Protein AF-0000000072238143 (afdb_homodimer)

Nearest PDB structures (foldseek):
  4ap8-assembly1_A  TM=9.381E-01  e=3.027E-12  Homo sapiens
  8hlg-assembly1_B  TM=9.655E-01  e=3.110E-10  Deinococcus radiodurans R1 = ATCC 13939 = DSM 20539
  2qie-assembly2_H  TM=9.270E-01  e=1.158E-10  Staphylococcus aureus
  6jbz-assembly1_C  TM=8.962E-01  e=5.767E-10  Mycobacterium tuberculosis
  2q5w-assembly1_E  TM=9.449E-01  e=1.210E-09  Staphylococcus aureus

Foldseek 3Di:
DKDWDADPVQQEIEMEEQDADDLVVQQVSNDDPLWPEKDKDWDFAAQDDPRDGDFKDADDDPRVVLNVVLVVLVVVLVVPAPWRHWHKYAYHGIHGGGGTGMMIMTTDNDHVSNHVSNVSSVVVSVVD/DKDWDADPVQQEIEMEEQDADDLVVQQVSNDDPLWPEKDKDWDFAAQDDPRDGDFWDADDDPRVVLNVVLVVLVVVLVVPAPWRHWHKYAYHGIHGGGGTGMMIMTTDNDHVSNHVSNVSSVVVSVVD

InterPro domains:
  IPR003448 Molybdopterin biosynthesis MoaE [PF02391] (17-128)
  IPR003448 Molybdopterin biosynthesis MoaE [cd00756] (21-128)
  IPR036563 Molybdopterin biosynthesis MoaE subunit superfamily [G3DSA:3.90.1170.40] (2-128)
  IPR036563 Molybdopterin biosynthesis MoaE subunit superfamily [SSF54690] (13-128)

Secondary structure (DSSP, 8-state):
-EEEEE-TTS-EEEEEESSPP-HHHHHHTT--TT--EEEEEEEE--SEETTEE-SEEEE---HHHHHHHHHHHHHHHHHHS--SEEEEEEE-EEEETT-EEEEEEEEESSHHHHHHHHHHHHHHHHH-/-EEEEE-TTS-EEEEEESSPP-HHHHHHTT--TT--EEEEEEEE--SEETTEE-SEEEE---HHHHHHHHHHHHHHHHHHS--SEEEEEEE-EEEETT-EEEEEEEEESSHHHHHHHHHHHHHHHHH-

Organism: Galdieria sulphuraria (NCBI:txid130081)

Structure (mmCIF, N/CA/C/O backbone):
data_AF-0000000072238143-model_v1
#
loop_
_entity.id
_entity.type
_entity.pdbx_description
1 polymer 'Molybdenum cofactor biosynthesis protein E'
#
loop_
_atom_site.group_PDB
_atom_site.id
_atom_site.type_symbol
_atom_site.label_atom_id
_atom_site.label_alt_id
_atom_site.label_comp_id
_atom_site.label_asym_id
_atom_site.label_entity_id
_atom_site.label_seq_id
_atom_site.pdbx_PDB_ins_code
_atom_site.Cartn_x
_atom_site.Cartn_y
_atom_site.Cartn_z
_atom_site.occupancy
_atom_site.B_iso_or_equiv
_atom_site.auth_seq_id
_atom_site.auth_comp_id
_atom_site.auth_asym_id
_atom_site.auth_atom_id
_atom_site.pdbx_PDB_model_num
ATOM 1 N N . MET A 1 1 ? 10.109 -22.984 2.824 1 85.12 1 MET A N 1
ATOM 2 C CA . MET A 1 1 ? 10.984 -22.828 1.664 1 85.12 1 MET A CA 1
ATOM 3 C C . MET A 1 1 ? 11.023 -21.359 1.221 1 85.12 1 MET A C 1
ATOM 5 O O . MET A 1 1 ? 10 -20.672 1.247 1 85.12 1 MET A O 1
ATOM 9 N N . GLU A 1 2 ? 12.18 -20.797 1.027 1 90.81 2 GLU A N 1
ATOM 10 C CA . GLU A 1 2 ? 12.305 -19.406 0.647 1 90.81 2 GLU A CA 1
ATOM 11 C C . GLU A 1 2 ? 13.422 -19.203 -0.37 1 90.81 2 GLU A C 1
ATOM 13 O O . GLU A 1 2 ? 14.5 -19.797 -0.243 1 90.81 2 GLU A O 1
ATOM 18 N N . HIS A 1 3 ? 13.156 -18.562 -1.445 1 93.38 3 HIS A N 1
ATOM 19 C CA . HIS A 1 3 ? 14.102 -18.062 -2.438 1 93.38 3 HIS A CA 1
ATOM 20 C C . HIS A 1 3 ? 14.039 -16.547 -2.551 1 93.38 3 HIS A C 1
ATOM 22 O O . HIS A 1 3 ? 12.953 -15.969 -2.602 1 93.38 3 HIS A O 1
ATOM 28 N N . SER A 1 4 ? 15.219 -15.961 -2.562 1 95.25 4 SER A N 1
ATOM 29 C CA . SER A 1 4 ? 15.172 -14.508 -2.531 1 95.25 4 SER A CA 1
ATOM 30 C C . SER A 1 4 ? 16.312 -13.898 -3.33 1 95.25 4 SER A C 1
ATOM 32 O O . SER A 1 4 ? 17.297 -14.586 -3.645 1 95.25 4 SER A O 1
ATOM 34 N N . PHE A 1 5 ? 16.125 -12.742 -3.771 1 95.19 5 PHE A N 1
ATOM 35 C CA . PHE A 1 5 ? 17.141 -11.859 -4.344 1 95.19 5 PHE A CA 1
ATOM 36 C C . PHE A 1 5 ? 17.109 -10.492 -3.664 1 95.19 5 PHE A C 1
ATOM 38 O O . PHE A 1 5 ? 16.062 -9.867 -3.555 1 95.19 5 PHE A O 1
ATOM 45 N N . ILE A 1 6 ? 18.219 -10.047 -3.217 1 95.38 6 ILE A N 1
ATOM 46 C CA . ILE A 1 6 ? 18.391 -8.703 -2.678 1 95.38 6 ILE A CA 1
ATOM 47 C C . ILE A 1 6 ? 19.578 -8.016 -3.365 1 95.38 6 ILE A C 1
ATOM 49 O O . ILE A 1 6 ? 20.688 -8.555 -3.375 1 95.38 6 ILE A O 1
ATOM 53 N N . SER A 1 7 ? 19.266 -6.922 -3.98 1 94.31 7 SER A N 1
ATOM 54 C CA . SER A 1 7 ? 20.359 -6.215 -4.648 1 94.31 7 SER A CA 1
ATOM 55 C C . SER A 1 7 ? 21.422 -5.777 -3.65 1 94.31 7 SER A C 1
ATOM 57 O O . SER A 1 7 ? 21.172 -5.707 -2.447 1 94.31 7 SER A O 1
ATOM 59 N N . GLU A 1 8 ? 22.578 -5.453 -4.129 1 92.06 8 GLU A N 1
ATOM 60 C CA . GLU A 1 8 ? 23.703 -5.086 -3.289 1 92.06 8 GLU A CA 1
ATOM 61 C C . GLU A 1 8 ? 23.406 -3.836 -2.467 1 92.06 8 GLU A C 1
ATOM 63 O O . GLU A 1 8 ? 23.766 -3.756 -1.292 1 92.06 8 GLU A O 1
ATOM 68 N N . ASP A 1 9 ? 22.688 -2.928 -3.098 1 91.38 9 ASP A N 1
ATOM 69 C CA . ASP A 1 9 ? 22.375 -1.678 -2.408 1 91.38 9 ASP A CA 1
ATOM 70 C C . ASP A 1 9 ? 21.125 -1.812 -1.554 1 91.38 9 ASP A C 1
ATOM 72 O O . ASP A 1 9 ? 20.719 -0.862 -0.881 1 91.38 9 ASP A O 1
ATOM 76 N N . GLY A 1 10 ? 20.516 -2.93 -1.587 1 91.25 10 GLY A N 1
ATOM 77 C CA . GLY A 1 10 ? 19.375 -3.227 -0.743 1 91.25 10 GLY A CA 1
ATOM 78 C C . GLY A 1 10 ? 18.078 -2.586 -1.232 1 91.25 10 GLY A C 1
ATOM 79 O O . GLY A 1 10 ? 17.078 -2.578 -0.521 1 91.25 10 GLY A O 1
ATOM 80 N N . ARG A 1 11 ? 18.125 -2.088 -2.457 1 93.31 11 ARG A N 1
ATOM 81 C CA . ARG A 1 11 ? 16.984 -1.306 -2.939 1 93.31 11 ARG A CA 1
ATOM 82 C C . ARG A 1 11 ? 16.016 -2.176 -3.732 1 93.31 11 ARG A C 1
ATOM 84 O O . ARG A 1 11 ? 14.961 -1.708 -4.16 1 93.31 11 ARG A O 1
ATOM 91 N N . GLN A 1 12 ? 16.406 -3.381 -3.975 1 96.62 12 GLN A N 1
ATOM 92 C CA . GLN A 1 12 ? 15.562 -4.363 -4.637 1 96.62 12 GLN A CA 1
ATOM 93 C C . GLN A 1 12 ? 15.461 -5.645 -3.816 1 96.62 12 GLN A C 1
ATOM 95 O O . GLN A 1 12 ? 16.469 -6.293 -3.537 1 96.62 12 GLN A O 1
ATOM 100 N N . VAL A 1 13 ? 14.297 -6.023 -3.426 1 98.44 13 VAL A N 1
ATOM 101 C CA . VAL A 1 13 ? 14.07 -7.215 -2.613 1 98.44 13 VAL A CA 1
ATOM 102 C C . VAL A 1 13 ? 12.961 -8.062 -3.234 1 98.44 13 VAL A C 1
ATOM 104 O O . VAL A 1 13 ? 11.805 -7.633 -3.299 1 98.44 13 VAL A O 1
ATOM 107 N N . PHE A 1 14 ? 13.328 -9.219 -3.662 1 98.38 14 PHE A N 1
ATOM 108 C CA . PHE A 1 14 ? 12.375 -10.172 -4.223 1 98.38 14 PHE A CA 1
ATOM 109 C C . PHE A 1 14 ? 12.391 -11.484 -3.438 1 98.38 14 PHE A C 1
ATOM 111 O O . PHE A 1 14 ? 13.445 -12.086 -3.252 1 98.38 14 PHE A O 1
ATOM 118 N N . VAL A 1 15 ? 11.227 -11.898 -2.953 1 97.88 15 VAL A N 1
ATOM 119 C CA . VAL A 1 15 ? 11.172 -13.07 -2.092 1 97.88 15 VAL A CA 1
ATOM 120 C C . VAL A 1 15 ? 10.031 -13.984 -2.531 1 97.88 15 VAL A C 1
ATOM 122 O O . VAL A 1 15 ? 8.898 -13.531 -2.691 1 97.88 15 VAL A O 1
ATOM 125 N N . LEU A 1 16 ? 10.328 -15.172 -2.766 1 97.06 16 LEU A N 1
ATOM 126 C CA . LEU A 1 16 ? 9.375 -16.266 -2.914 1 97.06 16 LEU A CA 1
ATOM 127 C C . LEU A 1 16 ? 9.391 -17.156 -1.684 1 97.06 16 LEU A C 1
ATOM 129 O O . LEU A 1 16 ? 10.438 -17.688 -1.301 1 97.06 16 LEU A O 1
ATOM 133 N N . THR A 1 17 ? 8.25 -17.359 -1.025 1 96.88 17 THR A N 1
ATOM 134 C CA . THR A 1 17 ? 8.281 -18.047 0.259 1 96.88 17 THR A CA 1
ATOM 135 C C . THR A 1 17 ? 6.973 -18.781 0.506 1 96.88 17 THR A C 1
ATOM 137 O O . THR A 1 17 ? 5.93 -18.422 -0.042 1 96.88 17 THR A O 1
ATOM 140 N N . SER A 1 18 ? 7.016 -19.797 1.337 1 95.12 18 SER A N 1
ATOM 141 C CA . SER A 1 18 ? 5.816 -20.5 1.762 1 95.12 18 SER A CA 1
ATOM 142 C C . SER A 1 18 ? 5.234 -19.891 3.033 1 95.12 18 SER A C 1
ATOM 144 O O . SER A 1 18 ? 4.137 -20.266 3.457 1 95.12 18 SER A O 1
ATOM 146 N N . ASP A 1 19 ? 5.938 -18.922 3.586 1 96.44 19 ASP A N 1
ATOM 147 C CA . ASP A 1 19 ? 5.496 -18.297 4.828 1 96.44 19 ASP A CA 1
ATOM 148 C C . ASP A 1 19 ? 4.449 -17.219 4.559 1 96.44 19 ASP A C 1
ATOM 150 O O . ASP A 1 19 ? 4.371 -16.688 3.449 1 96.44 19 ASP A O 1
ATOM 154 N N . THR A 1 20 ? 3.676 -16.953 5.586 1 97.25 20 THR A N 1
ATOM 155 C CA . THR A 1 20 ? 2.707 -15.867 5.488 1 97.25 20 THR A CA 1
ATOM 156 C C . THR A 1 20 ? 3.41 -14.539 5.223 1 97.25 20 THR A C 1
ATOM 158 O O . THR A 1 20 ? 4.477 -14.273 5.785 1 97.25 20 THR A O 1
ATOM 161 N N . LEU A 1 21 ? 2.838 -13.734 4.41 1 97.94 21 LEU A N 1
ATOM 162 C CA . LEU A 1 21 ? 3.432 -12.445 4.062 1 97.94 21 LEU A CA 1
ATOM 163 C C . LEU A 1 21 ? 3 -11.367 5.047 1 97.94 21 LEU A C 1
ATOM 165 O O . LEU A 1 21 ? 1.858 -11.367 5.512 1 97.94 21 LEU A O 1
ATOM 169 N N . SER A 1 22 ? 3.943 -10.531 5.316 1 97.94 22 SER A N 1
ATOM 170 C CA . SER A 1 22 ? 3.703 -9.375 6.164 1 97.94 22 SER A CA 1
ATOM 171 C C . SER A 1 22 ? 3.859 -8.07 5.379 1 97.94 22 SER A C 1
ATOM 173 O O . SER A 1 22 ? 4.953 -7.754 4.914 1 97.94 22 SER A O 1
ATOM 175 N N . VAL A 1 23 ? 2.785 -7.293 5.301 1 98.44 23 VAL A N 1
ATOM 176 C CA . VAL A 1 23 ? 2.842 -6.023 4.582 1 98.44 23 VAL A CA 1
ATOM 177 C C . VAL A 1 23 ? 3.803 -5.07 5.289 1 98.44 23 VAL A C 1
ATOM 179 O O . VAL A 1 23 ? 4.516 -4.301 4.641 1 98.44 23 VAL A O 1
ATOM 182 N N . GLU A 1 24 ? 3.844 -5.148 6.598 1 98.44 24 GLU A N 1
ATOM 183 C CA . GLU A 1 24 ? 4.75 -4.32 7.391 1 98.44 24 GLU A CA 1
ATOM 184 C C . GLU A 1 24 ? 6.207 -4.609 7.047 1 98.44 24 GLU A C 1
ATOM 186 O O . GLU A 1 24 ? 6.984 -3.688 6.789 1 98.44 24 GLU A O 1
ATOM 191 N N . LYS A 1 25 ? 6.535 -5.902 7 1 97.88 25 LYS A N 1
ATOM 192 C CA . LYS A 1 25 ? 7.906 -6.301 6.688 1 97.88 25 LYS A CA 1
ATOM 193 C C . LYS A 1 25 ? 8.312 -5.84 5.293 1 97.88 25 LYS A C 1
ATOM 195 O O . LYS A 1 25 ? 9.414 -5.324 5.098 1 97.88 25 LYS A O 1
ATOM 200 N N . VAL A 1 26 ? 7.434 -5.988 4.352 1 98.56 26 VAL A N 1
ATOM 201 C CA . VAL A 1 26 ? 7.723 -5.641 2.965 1 98.56 26 VAL A CA 1
ATOM 202 C C . VAL A 1 26 ? 7.867 -4.125 2.834 1 98.56 26 VAL A C 1
ATOM 204 O O . VAL A 1 26 ? 8.797 -3.637 2.182 1 98.56 26 VAL A O 1
ATOM 207 N N . THR A 1 27 ? 7.012 -3.357 3.463 1 98.31 27 THR A N 1
ATOM 208 C CA . THR A 1 27 ? 7.062 -1.899 3.436 1 98.31 27 THR A CA 1
ATOM 209 C C . THR A 1 27 ? 8.352 -1.394 4.082 1 98.31 27 THR A C 1
ATOM 211 O O . THR A 1 27 ? 9.008 -0.491 3.551 1 98.31 27 THR A O 1
ATOM 214 N N . GLU A 1 28 ? 8.75 -2.023 5.168 1 97.19 28 GLU A N 1
ATOM 215 C CA . GLU A 1 28 ? 9.977 -1.634 5.867 1 97.19 28 GLU A CA 1
ATOM 216 C C . GLU A 1 28 ? 11.203 -1.872 4.996 1 97.19 28 GLU A C 1
ATOM 218 O O . GLU A 1 28 ? 12.188 -1.136 5.09 1 97.19 28 GLU A O 1
ATOM 223 N N . SER A 1 29 ? 11.133 -2.865 4.18 1 97.75 29 SER A N 1
ATOM 224 C CA . SER A 1 29 ? 12.281 -3.254 3.377 1 97.75 29 SER A CA 1
ATOM 225 C C . SER A 1 29 ? 12.609 -2.193 2.328 1 97.75 29 SER A C 1
ATOM 227 O O . SER A 1 29 ? 13.703 -2.191 1.76 1 97.75 29 SER A O 1
ATOM 229 N N . VAL A 1 30 ? 11.641 -1.244 2.074 1 98.06 30 VAL A N 1
ATOM 230 C CA . VAL A 1 30 ? 11.914 -0.217 1.075 1 98.06 30 VAL A CA 1
ATOM 231 C C . VAL A 1 30 ? 11.969 1.154 1.746 1 98.06 30 VAL A C 1
ATOM 233 O O . VAL A 1 30 ? 12.023 2.182 1.066 1 98.06 30 VAL A O 1
ATOM 236 N N . SER A 1 31 ? 11.867 1.198 2.986 1 94.94 31 SER A N 1
ATOM 237 C CA . SER A 1 31 ? 11.883 2.459 3.721 1 94.94 31 SER A CA 1
ATOM 238 C C . SER A 1 31 ? 13.266 3.088 3.721 1 94.94 31 SER A C 1
ATOM 240 O O . SER A 1 31 ? 14.273 2.391 3.896 1 94.94 31 SER A O 1
ATOM 242 N N . ALA A 1 32 ? 13.344 4.309 3.383 1 90.5 32 ALA A N 1
ATOM 243 C CA . ALA A 1 32 ? 14.586 5.082 3.428 1 90.5 32 ALA A CA 1
ATOM 244 C C . ALA A 1 32 ? 14.328 6.496 3.943 1 90.5 32 ALA A C 1
ATOM 246 O O . ALA A 1 32 ? 13.203 6.988 3.885 1 90.5 32 ALA A O 1
ATOM 247 N N . SER A 1 33 ? 15.359 7.129 4.434 1 87.38 33 SER A N 1
ATOM 248 C CA . SER A 1 33 ? 15.227 8.453 5.035 1 87.38 33 SER A CA 1
ATOM 249 C C . SER A 1 33 ? 14.852 9.5 3.992 1 87.38 33 SER A C 1
ATOM 251 O O . SER A 1 33 ? 14.234 10.516 4.32 1 87.38 33 SER A O 1
ATOM 253 N N . GLU A 1 34 ? 15.188 9.188 2.781 1 91.06 34 GLU A N 1
ATOM 254 C CA . GLU A 1 34 ? 14.93 10.156 1.72 1 91.06 34 GLU A CA 1
ATOM 255 C C . GLU A 1 34 ? 13.531 9.984 1.146 1 91.06 34 GLU A C 1
ATOM 257 O O . GLU A 1 34 ? 13.031 10.859 0.431 1 91.06 34 GLU A O 1
ATOM 262 N N . SER A 1 35 ? 12.969 8.867 1.454 1 94.38 35 SER A N 1
ATOM 263 C CA . SER A 1 35 ? 11.672 8.562 0.855 1 94.38 35 SER A CA 1
ATOM 264 C C . SER A 1 35 ? 10.547 9.328 1.552 1 94.38 35 SER A C 1
ATOM 266 O O . SER A 1 35 ? 10.484 9.352 2.783 1 94.38 35 SER A O 1
ATOM 268 N N . GLY A 1 36 ? 9.719 9.945 0.742 1 96.75 36 GLY A N 1
ATOM 269 C CA . GLY A 1 36 ? 8.547 10.602 1.293 1 96.75 36 GLY A CA 1
ATOM 270 C C . GLY A 1 36 ? 7.273 9.797 1.116 1 96.75 36 GLY A C 1
ATOM 271 O O . GLY A 1 36 ? 6.227 10.156 1.657 1 96.75 36 GLY A O 1
ATOM 272 N N . ALA A 1 37 ? 7.457 8.672 0.311 1 98.44 37 ALA A N 1
ATOM 273 C CA . ALA A 1 37 ? 6.246 7.938 -0.039 1 98.44 37 ALA A CA 1
ATOM 274 C C . ALA A 1 37 ? 6.543 6.453 -0.233 1 98.44 37 ALA A C 1
ATOM 276 O O . ALA A 1 37 ? 7.574 6.09 -0.798 1 98.44 37 ALA A O 1
ATOM 277 N N . ILE A 1 38 ? 5.664 5.617 0.237 1 98.81 38 ILE A N 1
ATOM 278 C CA . ILE A 1 38 ? 5.652 4.195 -0.089 1 98.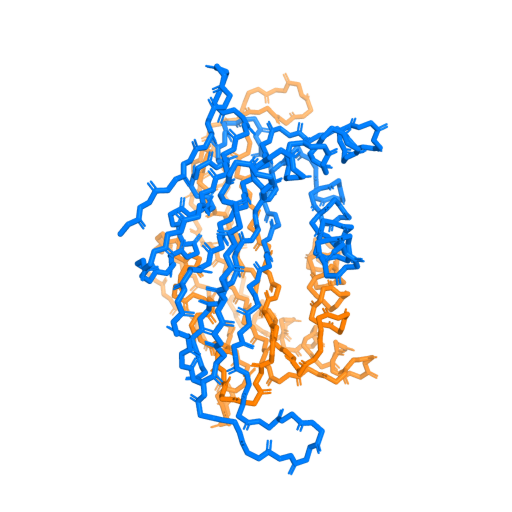81 38 ILE A CA 1
ATOM 279 C C . ILE A 1 38 ? 4.246 3.779 -0.522 1 98.81 38 ILE A C 1
ATOM 281 O O . ILE A 1 38 ? 3.273 4.016 0.196 1 98.81 38 ILE A O 1
ATOM 285 N N . ALA A 1 39 ? 4.117 3.246 -1.706 1 98.94 39 ALA A N 1
ATOM 286 C CA . ALA A 1 39 ? 2.889 2.604 -2.166 1 98.94 39 ALA A CA 1
ATOM 287 C C . ALA A 1 39 ? 3.006 1.083 -2.098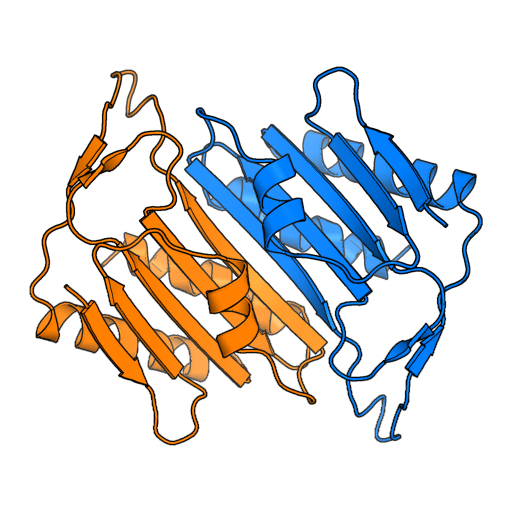 1 98.94 39 ALA A C 1
ATOM 289 O O . ALA A 1 39 ? 4.051 0.52 -2.434 1 98.94 39 ALA A O 1
ATOM 290 N N . SER A 1 40 ? 1.944 0.451 -1.679 1 98.88 40 SER A N 1
ATOM 291 C CA . SER A 1 40 ? 1.979 -1.006 -1.618 1 98.88 40 SER A CA 1
ATOM 292 C C . SER A 1 40 ? 0.676 -1.613 -2.125 1 98.88 40 SER A C 1
ATOM 294 O O . SER A 1 40 ? -0.364 -0.95 -2.127 1 98.88 40 SER A O 1
ATOM 296 N N . PHE A 1 41 ? 0.754 -2.787 -2.539 1 98.94 41 PHE A N 1
ATOM 297 C CA . PHE A 1 41 ? -0.377 -3.568 -3.027 1 98.94 41 PHE A CA 1
ATOM 298 C C . PHE A 1 41 ? -0.348 -4.98 -2.453 1 98.94 41 PHE A C 1
ATOM 300 O O . PHE A 1 41 ? 0.708 -5.613 -2.404 1 98.94 41 PHE A O 1
ATOM 307 N N . CYS A 1 42 ? -1.46 -5.426 -2.033 1 98.75 42 CYS A N 1
ATOM 308 C CA . CYS A 1 42 ? -1.663 -6.805 -1.599 1 98.75 42 CYS A CA 1
ATOM 309 C C . CYS A 1 42 ? -2.689 -7.508 -2.479 1 98.75 42 CYS A C 1
ATOM 311 O O . CYS A 1 42 ? -3.834 -7.062 -2.582 1 98.75 42 CYS A O 1
ATOM 313 N N . GLY A 1 43 ? -2.275 -8.555 -3.088 1 98.12 43 GLY A N 1
ATOM 314 C CA . GLY A 1 43 ? -3.225 -9.484 -3.672 1 98.12 43 GLY A CA 1
ATOM 315 C C . GLY A 1 43 ? -3.734 -10.523 -2.686 1 98.12 43 GLY A C 1
ATOM 316 O O . GLY A 1 43 ? -2.947 -11.141 -1.966 1 98.12 43 GLY A O 1
ATOM 317 N N . ILE A 1 44 ? -5.02 -10.711 -2.684 1 97.31 44 ILE A N 1
ATOM 318 C CA . ILE A 1 44 ? -5.656 -11.578 -1.696 1 97.31 44 ILE A CA 1
ATOM 319 C C . ILE A 1 44 ? -6.484 -12.648 -2.404 1 97.31 44 ILE A C 1
ATOM 321 O O . ILE A 1 44 ? -7.168 -12.359 -3.393 1 97.31 44 ILE A O 1
ATOM 325 N N . THR A 1 45 ? -6.395 -13.867 -1.885 1 95.38 45 THR A N 1
ATOM 326 C CA . THR A 1 45 ? -7.23 -14.938 -2.424 1 95.38 45 THR A CA 1
ATOM 327 C C . THR A 1 45 ? -8.695 -14.711 -2.076 1 95.38 45 THR A C 1
ATOM 329 O O . THR A 1 45 ? -9.07 -14.719 -0.9 1 95.38 45 THR A O 1
ATOM 332 N N . ARG A 1 46 ? -9.453 -14.516 -3.055 1 94.5 46 ARG A N 1
ATOM 333 C CA . ARG A 1 46 ? -10.867 -14.219 -2.838 1 94.5 46 ARG A CA 1
ATOM 334 C C . ARG A 1 46 ? -11.672 -15.492 -2.641 1 94.5 46 ARG A C 1
ATOM 336 O O . ARG A 1 46 ? -11.305 -16.562 -3.154 1 94.5 46 ARG A O 1
ATOM 343 N N . LYS A 1 47 ? -12.805 -15.297 -2.07 1 92.06 47 LYS A N 1
ATOM 344 C CA . LYS A 1 47 ? -13.711 -16.406 -1.833 1 92.06 47 LYS A CA 1
ATOM 345 C C . LYS A 1 47 ? -14.367 -16.875 -3.131 1 92.06 47 LYS A C 1
ATOM 347 O O . LYS A 1 47 ? -14.625 -18.062 -3.311 1 92.06 47 LYS A O 1
ATOM 352 N N . TYR A 1 48 ? -14.633 -15.93 -4.004 1 87.5 48 TYR A N 1
ATOM 353 C CA . TYR A 1 48 ? -15.328 -16.281 -5.238 1 87.5 48 TYR A CA 1
ATOM 354 C C . TYR A 1 48 ? -14.5 -15.891 -6.457 1 87.5 48 TYR A C 1
ATOM 356 O O . TYR A 1 48 ? -13.906 -14.812 -6.496 1 87.5 48 TYR A O 1
ATOM 364 N N . ASN A 1 49 ? -14.336 -16.891 -7.375 1 80.38 49 ASN A N 1
ATOM 365 C CA . ASN A 1 49 ? -13.727 -16.688 -8.68 1 80.38 49 ASN A CA 1
ATOM 366 C C . ASN A 1 49 ? -14.656 -17.109 -9.812 1 80.38 49 ASN A C 1
ATOM 368 O O . ASN A 1 49 ? -14.945 -18.297 -9.969 1 80.38 49 ASN A O 1
ATOM 372 N N . HIS A 1 50 ? -15.062 -16.078 -10.539 1 82.31 50 HIS A N 1
ATOM 373 C CA . HIS A 1 50 ? -16.016 -16.328 -11.609 1 82.31 50 HIS A CA 1
ATOM 374 C C . HIS A 1 50 ? -17.234 -17.078 -11.086 1 82.31 50 HIS A C 1
ATOM 376 O O . HIS A 1 50 ? -17.641 -18.094 -11.672 1 82.31 50 HIS A O 1
ATOM 382 N N . GLY A 1 51 ? -17.672 -16.688 -9.922 1 80.06 51 GLY A N 1
ATOM 383 C CA . GLY A 1 51 ? -18.922 -17.203 -9.383 1 80.06 51 GLY A CA 1
ATOM 384 C C . GLY A 1 51 ? -18.75 -18.5 -8.625 1 80.06 51 GLY A C 1
ATOM 385 O O . GLY A 1 51 ? -19.688 -19 -8.008 1 80.06 51 GLY A O 1
ATOM 386 N N . LYS A 1 52 ? -17.547 -19.109 -8.688 1 87.62 52 LYS A N 1
ATOM 387 C CA . LYS A 1 52 ? -17.297 -20.375 -7.996 1 87.62 52 LYS A CA 1
ATOM 388 C C . LYS A 1 52 ? -16.531 -20.141 -6.695 1 87.62 52 LYS A C 1
ATOM 390 O O . LYS A 1 52 ? -15.617 -19.297 -6.645 1 87.62 52 LYS A O 1
ATOM 395 N N . GLU A 1 53 ? -16.953 -20.875 -5.762 1 87.94 53 GLU A N 1
ATOM 396 C CA . GLU A 1 53 ? -16.266 -20.781 -4.469 1 87.94 53 GLU A CA 1
ATOM 397 C C . GLU A 1 53 ? -14.859 -21.359 -4.543 1 87.94 53 GLU A C 1
ATOM 399 O O . GLU A 1 53 ? -14.648 -22.422 -5.125 1 87.94 53 GLU A O 1
ATOM 404 N N . VAL A 1 54 ? -13.93 -20.625 -4.039 1 86.81 54 VAL A N 1
ATOM 405 C CA . VAL A 1 54 ? -12.531 -21.031 -4 1 86.81 54 VAL A CA 1
ATOM 406 C C . VAL A 1 54 ? -12.102 -21.266 -2.555 1 86.81 54 VAL A C 1
ATOM 408 O O . VAL A 1 54 ? -12.438 -20.484 -1.663 1 86.81 54 VAL A O 1
ATOM 411 N N . LYS A 1 55 ? -11.422 -22.359 -2.355 1 87.44 55 LYS A N 1
ATOM 412 C CA . LYS A 1 55 ? -10.906 -22.609 -1.011 1 87.44 55 LYS A CA 1
ATOM 413 C C . LYS A 1 55 ? -9.461 -22.141 -0.874 1 87.44 55 LYS A C 1
ATOM 415 O O . LYS A 1 55 ? -9.062 -21.656 0.185 1 87.44 55 LYS A O 1
ATOM 420 N N . PHE A 1 56 ? -8.75 -22.359 -1.962 1 88.56 56 PHE A N 1
ATOM 421 C CA . PHE A 1 56 ? -7.359 -21.938 -1.98 1 88.56 56 PHE A CA 1
ATOM 422 C C . PHE A 1 56 ? -6.848 -21.812 -3.41 1 88.56 56 PHE A C 1
ATOM 424 O O . PHE A 1 56 ? -7.484 -22.297 -4.348 1 88.56 56 PHE A O 1
ATOM 431 N N . LEU A 1 57 ? -5.738 -21 -3.537 1 85.06 57 LEU A N 1
ATOM 432 C CA . LEU A 1 57 ? -4.918 -21 -4.746 1 85.06 57 LEU A CA 1
ATOM 433 C C . LEU A 1 57 ? -3.582 -21.688 -4.496 1 85.06 57 LEU A C 1
ATOM 435 O O . LEU A 1 57 ? -3.1 -21.734 -3.361 1 85.06 57 LEU A O 1
ATOM 439 N N . GLU A 1 58 ? -3.131 -22.312 -5.5 1 86.38 58 GLU A N 1
ATOM 440 C CA . GLU A 1 58 ? -1.828 -22.953 -5.391 1 86.38 58 GLU A CA 1
ATOM 441 C C . GLU A 1 58 ? -0.836 -22.375 -6.395 1 86.38 58 GLU A C 1
ATOM 443 O O . GLU A 1 58 ? -1.106 -22.344 -7.598 1 86.38 58 GLU A O 1
ATOM 448 N N . TYR A 1 59 ? 0.329 -21.969 -5.891 1 85.56 59 TYR A N 1
ATOM 449 C CA . TYR A 1 59 ? 1.369 -21.375 -6.719 1 85.56 59 TYR A CA 1
ATOM 450 C C . TYR A 1 59 ? 2.619 -22.234 -6.742 1 85.56 59 TYR A C 1
ATOM 452 O O . TYR A 1 59 ? 3.125 -22.641 -5.691 1 85.56 59 TYR A O 1
ATOM 460 N N . GLU A 1 60 ? 2.893 -22.656 -7.926 1 78.81 60 GLU A N 1
ATOM 461 C CA . GLU A 1 60 ? 4.137 -23.391 -8.18 1 78.81 60 GLU A CA 1
ATOM 462 C C . GLU A 1 60 ? 5.027 -22.625 -9.156 1 78.81 60 GLU A C 1
ATOM 464 O O . GLU A 1 60 ? 4.531 -21.922 -10.047 1 78.81 60 GLU A O 1
ATOM 469 N N . SER A 1 61 ? 6.324 -22.484 -8.773 1 70.88 61 SER A N 1
ATOM 470 C CA . SER A 1 61 ? 7.191 -21.734 -9.68 1 70.88 61 SER A CA 1
ATOM 471 C C . SER A 1 61 ? 8.586 -22.344 -9.734 1 70.88 61 SER A C 1
ATOM 473 O O . SER A 1 61 ? 8.984 -23.078 -8.836 1 70.88 61 SER A O 1
ATOM 475 N N . TYR A 1 62 ? 9.062 -22.141 -10.984 1 82.69 62 TYR A N 1
ATOM 476 C CA . TYR A 1 62 ? 10.516 -22.297 -11.062 1 82.69 62 TYR A CA 1
ATOM 477 C C . TYR A 1 62 ? 11.227 -21.078 -10.469 1 82.69 62 TYR A C 1
ATOM 479 O O . TYR A 1 62 ? 11.227 -20 -11.062 1 82.69 62 TYR A O 1
ATOM 487 N N . PHE A 1 63 ? 11.703 -21.25 -9.344 1 86.38 63 PHE A N 1
ATOM 488 C CA . PHE A 1 63 ? 12.141 -20.141 -8.492 1 86.38 63 PHE A CA 1
ATOM 489 C C . PHE A 1 63 ? 13.148 -19.266 -9.219 1 86.38 63 PHE A C 1
ATOM 491 O O . PHE A 1 63 ? 13.031 -18.031 -9.203 1 86.38 63 PHE A O 1
ATOM 498 N N . ALA A 1 64 ? 14.086 -19.906 -9.938 1 86.88 64 ALA A N 1
ATOM 499 C CA . ALA A 1 64 ? 15.117 -19.141 -10.625 1 86.88 64 ALA A CA 1
ATOM 500 C C . ALA A 1 64 ? 14.508 -18.266 -11.727 1 86.88 64 ALA A C 1
ATOM 502 O O . ALA A 1 64 ? 14.875 -17.109 -11.883 1 86.88 64 ALA A O 1
ATOM 503 N N . MET A 1 65 ? 13.555 -18.812 -12.445 1 89.94 65 MET A N 1
ATOM 504 C CA . MET A 1 65 ? 12.906 -18.062 -13.523 1 89.94 65 MET A CA 1
ATOM 505 C C . MET A 1 65 ? 12.023 -16.953 -12.969 1 89.94 65 MET A C 1
ATOM 507 O O . MET A 1 65 ? 12.031 -15.836 -13.484 1 89.94 65 MET A O 1
ATOM 511 N N . ALA A 1 66 ? 11.336 -17.25 -11.906 1 92.44 66 ALA A N 1
ATOM 512 C CA . ALA A 1 66 ? 10.453 -16.266 -11.297 1 92.44 66 ALA A CA 1
ATOM 513 C C . ALA A 1 66 ? 11.242 -15.062 -10.781 1 92.44 66 ALA A C 1
ATOM 515 O O . ALA A 1 66 ? 10.867 -13.914 -11.016 1 92.44 66 ALA A O 1
ATOM 516 N N . LEU A 1 67 ? 12.352 -15.312 -10.156 1 94.56 67 LEU A N 1
ATOM 517 C CA . LEU A 1 67 ? 13.188 -14.234 -9.641 1 94.56 67 LEU A CA 1
ATOM 518 C C . LEU A 1 67 ? 13.773 -13.398 -10.773 1 94.56 67 LEU A C 1
ATOM 520 O O . LEU A 1 67 ? 13.875 -12.18 -10.664 1 94.56 67 LEU A O 1
ATOM 524 N N . SER A 1 68 ? 14.148 -14.102 -11.844 1 94.06 68 SER A N 1
ATOM 525 C CA . SER A 1 68 ? 14.664 -13.398 -13.008 1 94.06 68 SER A CA 1
ATOM 526 C C . SER A 1 68 ? 13.609 -12.461 -13.602 1 94.06 68 SER A C 1
ATOM 528 O O . SER A 1 68 ? 13.914 -11.336 -13.984 1 94.06 68 SER A O 1
ATOM 530 N N . GLU A 1 69 ? 12.391 -12.906 -13.68 1 95.12 69 GLU A N 1
ATOM 531 C CA . GLU A 1 69 ? 11.297 -12.094 -14.195 1 95.12 69 GLU A CA 1
ATOM 532 C C . GLU A 1 69 ? 11.023 -10.883 -13.305 1 95.12 69 GLU A C 1
ATOM 534 O O . GLU A 1 69 ? 10.734 -9.797 -13.789 1 95.12 69 GLU A O 1
ATOM 539 N N . LEU A 1 70 ? 11.133 -11.055 -12.016 1 96.94 70 LEU A N 1
ATOM 540 C CA . LEU A 1 70 ? 10.922 -9.953 -11.086 1 96.94 70 LEU A CA 1
ATOM 541 C C . LEU A 1 70 ? 12.023 -8.906 -11.234 1 96.94 70 LEU A C 1
ATOM 543 O O . LEU A 1 70 ? 11.758 -7.703 -11.141 1 96.94 70 LEU A O 1
ATOM 547 N N . ARG A 1 71 ? 13.18 -9.375 -11.492 1 96 71 ARG A N 1
ATOM 548 C CA . ARG A 1 71 ? 14.289 -8.453 -11.703 1 96 71 ARG A CA 1
ATOM 549 C C . ARG A 1 71 ? 14.078 -7.629 -12.977 1 96 71 ARG A C 1
ATOM 551 O O . ARG A 1 71 ? 14.336 -6.426 -12.984 1 96 71 ARG A O 1
ATOM 558 N N . LYS A 1 72 ? 13.648 -8.297 -14 1 97.12 72 LYS A N 1
ATOM 559 C CA . LYS A 1 72 ? 13.344 -7.59 -15.242 1 97.12 72 LYS A CA 1
ATOM 560 C C . LYS A 1 72 ? 12.242 -6.555 -15.031 1 97.12 72 LYS A C 1
ATOM 562 O O . LYS A 1 72 ? 12.32 -5.445 -15.562 1 97.12 72 LYS A O 1
ATOM 567 N N . LEU A 1 73 ? 11.273 -6.945 -14.312 1 98.06 73 LEU A N 1
ATOM 568 C CA . LEU A 1 73 ? 10.172 -6.039 -14.008 1 98.06 73 LEU A CA 1
ATOM 569 C C . LEU A 1 73 ? 10.672 -4.805 -13.266 1 98.06 73 LEU A C 1
ATOM 571 O O . LEU A 1 73 ? 10.281 -3.682 -13.586 1 98.06 73 LEU A O 1
ATOM 575 N N . ALA A 1 74 ? 11.539 -5 -12.32 1 97.94 74 ALA A N 1
ATOM 576 C CA . ALA A 1 74 ? 12.086 -3.883 -11.555 1 97.94 74 ALA A CA 1
ATOM 577 C C . ALA A 1 74 ? 12.891 -2.947 -12.453 1 97.94 74 ALA A C 1
ATOM 579 O O . ALA A 1 74 ? 12.836 -1.725 -12.297 1 97.94 74 ALA A O 1
ATOM 580 N N . GLU A 1 75 ? 13.594 -3.52 -13.352 1 97.25 75 GLU A N 1
ATOM 581 C CA . GLU A 1 75 ? 14.359 -2.717 -14.305 1 97.25 75 GLU A CA 1
ATOM 582 C C . GLU A 1 75 ? 13.438 -1.87 -15.172 1 97.25 75 GLU A C 1
ATOM 584 O O . GLU A 1 75 ? 13.734 -0.704 -15.445 1 97.25 75 GLU A O 1
ATOM 589 N N . GLU A 1 76 ? 12.391 -2.473 -15.641 1 98.12 76 GLU A N 1
ATOM 590 C CA . GLU A 1 76 ? 11.406 -1.733 -16.422 1 98.12 76 GLU A CA 1
ATOM 591 C C . GLU A 1 76 ? 10.812 -0.582 -15.609 1 98.12 76 GLU A C 1
ATOM 593 O O . GLU A 1 76 ? 10.664 0.53 -16.125 1 98.12 76 GLU A O 1
ATOM 598 N N . ILE A 1 77 ? 10.5 -0.831 -14.383 1 98.56 77 ILE A N 1
ATOM 599 C CA . ILE A 1 77 ? 9.938 0.19 -13.5 1 98.56 77 ILE A CA 1
ATOM 600 C C . ILE A 1 77 ? 10.922 1.356 -13.375 1 98.56 77 ILE A C 1
ATOM 602 O O . ILE A 1 77 ? 10.531 2.518 -13.539 1 98.56 77 ILE A O 1
ATOM 606 N N . ARG A 1 78 ? 12.133 1.061 -13.164 1 97.94 78 ARG A N 1
ATOM 607 C CA . ARG A 1 78 ? 13.141 2.088 -12.93 1 97.94 78 ARG A CA 1
ATOM 608 C C . ARG A 1 78 ? 13.43 2.875 -14.203 1 97.94 78 ARG A C 1
ATOM 610 O O . ARG A 1 78 ? 13.938 3.996 -14.141 1 97.94 78 ARG A O 1
ATOM 617 N N . SER A 1 79 ? 13.148 2.27 -15.305 1 98.19 79 SER A N 1
ATOM 618 C CA . SER A 1 79 ? 13.336 2.98 -16.562 1 98.19 79 SER A CA 1
ATOM 619 C C . SER A 1 79 ? 12.25 4.035 -16.766 1 98.19 79 SER A C 1
ATOM 621 O O . SER A 1 79 ? 12.422 4.969 -17.562 1 98.19 79 SER A O 1
ATOM 623 N N . HIS A 1 80 ? 11.125 3.924 -16.016 1 98.19 80 HIS A N 1
ATOM 624 C CA . HIS A 1 80 ? 9.992 4.809 -16.234 1 98.19 80 HIS A CA 1
ATOM 625 C C . HIS A 1 80 ? 9.82 5.789 -15.07 1 98.19 80 HIS A C 1
ATOM 627 O O . HIS A 1 80 ? 9.266 6.875 -15.25 1 98.19 80 HIS A O 1
ATOM 633 N N . TRP A 1 81 ? 10.273 5.406 -13.883 1 98.44 81 TRP A N 1
ATOM 634 C CA . TRP A 1 81 ? 10.055 6.215 -12.688 1 98.44 81 TRP A CA 1
ATOM 635 C C . TRP A 1 81 ? 11.32 6.305 -11.844 1 98.44 81 TRP A C 1
ATOM 637 O O . TRP A 1 81 ? 12.086 5.34 -11.766 1 98.44 81 TRP A O 1
ATOM 647 N N . LYS A 1 82 ? 11.5 7.398 -11.188 1 97.44 82 LYS A N 1
ATOM 648 C CA . LYS A 1 82 ? 12.555 7.535 -10.18 1 97.44 82 LYS A CA 1
ATOM 649 C C . LYS A 1 82 ? 12.094 6.988 -8.836 1 97.44 82 LYS A C 1
ATOM 651 O O . LYS A 1 82 ? 11.562 7.73 -8 1 97.44 82 LYS A O 1
ATOM 656 N N . VAL A 1 83 ? 12.375 5.738 -8.602 1 98.12 83 VAL A N 1
ATOM 657 C CA . VAL A 1 83 ? 11.969 5.094 -7.355 1 98.12 83 VAL A CA 1
ATOM 658 C C . VAL A 1 83 ? 13.203 4.758 -6.523 1 98.12 83 VAL A C 1
ATOM 660 O O . VAL A 1 83 ? 14.305 4.625 -7.062 1 98.12 83 VAL A O 1
ATOM 663 N N . GLU A 1 84 ? 13.062 4.648 -5.285 1 97.56 84 GLU A N 1
ATOM 664 C CA . GLU A 1 84 ? 14.172 4.363 -4.379 1 97.56 84 GLU A CA 1
ATOM 665 C C . GLU A 1 84 ? 14.258 2.873 -4.07 1 97.56 84 GLU A C 1
ATOM 667 O O . GLU A 1 84 ? 15.352 2.293 -4.105 1 97.56 84 GLU A O 1
ATOM 672 N N . GLY A 1 85 ? 13.172 2.283 -3.703 1 98.31 85 GLY A N 1
ATOM 673 C CA . GLY A 1 85 ? 13.148 0.862 -3.396 1 98.31 85 GLY A CA 1
ATOM 674 C C . GLY A 1 85 ? 11.984 0.134 -4.055 1 98.31 85 GLY A C 1
ATOM 675 O O . GLY A 1 85 ? 10.914 0.708 -4.238 1 98.31 85 GLY A O 1
ATOM 676 N N . ILE A 1 86 ? 12.203 -1.095 -4.441 1 98.81 86 ILE A N 1
ATOM 677 C CA . ILE A 1 86 ? 11.18 -2 -4.957 1 98.81 86 ILE A CA 1
ATOM 678 C C . ILE A 1 86 ? 11.266 -3.34 -4.23 1 98.81 86 ILE A C 1
ATOM 680 O O . ILE A 1 86 ? 12.328 -3.963 -4.18 1 98.81 86 ILE A O 1
ATOM 684 N N . SER A 1 87 ? 10.195 -3.75 -3.635 1 98.88 87 SER A N 1
ATOM 685 C CA . SER A 1 87 ? 10.109 -5.039 -2.959 1 98.88 87 SER A CA 1
ATOM 686 C C . SER A 1 87 ? 8.875 -5.82 -3.42 1 98.88 87 SER A C 1
ATOM 688 O O . SER A 1 87 ? 7.773 -5.277 -3.467 1 98.88 87 SER A O 1
ATOM 690 N N . ILE A 1 88 ? 9.07 -7.039 -3.84 1 98.75 88 ILE A N 1
ATOM 691 C CA . ILE A 1 88 ? 7.988 -7.914 -4.277 1 98.75 88 ILE A CA 1
ATOM 692 C C . ILE A 1 88 ? 8.109 -9.266 -3.584 1 98.75 88 ILE A C 1
ATOM 694 O O . ILE A 1 88 ? 9.125 -9.953 -3.717 1 98.75 88 ILE A O 1
ATOM 698 N N . TRP A 1 89 ? 7.125 -9.633 -2.883 1 98.44 89 TRP A N 1
ATOM 699 C CA . TRP A 1 89 ? 7.047 -10.898 -2.166 1 98.44 89 TRP A CA 1
ATOM 700 C C . TRP A 1 89 ? 5.848 -11.719 -2.637 1 98.44 89 TRP A C 1
ATOM 702 O O . TRP A 1 89 ? 4.73 -11.203 -2.727 1 98.44 89 TRP A O 1
ATOM 712 N N . HIS A 1 90 ? 6.098 -12.883 -2.908 1 97.06 90 HIS A N 1
ATOM 713 C CA . HIS A 1 90 ? 5.062 -13.766 -3.428 1 97.06 90 HIS A CA 1
ATOM 714 C C . HIS A 1 90 ? 5.051 -15.102 -2.688 1 97.06 90 HIS A C 1
ATOM 716 O O . HIS A 1 90 ? 6.105 -15.688 -2.438 1 97.06 90 HIS A O 1
ATOM 722 N N . ARG A 1 91 ? 3.891 -15.539 -2.346 1 95.88 91 ARG A N 1
ATOM 723 C CA . ARG A 1 91 ? 3.721 -16.797 -1.638 1 95.88 91 ARG A CA 1
ATOM 724 C C . ARG A 1 91 ? 3.865 -17.984 -2.588 1 95.88 91 ARG A C 1
ATOM 726 O O . ARG A 1 91 ? 3.496 -17.891 -3.76 1 95.88 91 ARG A O 1
ATOM 733 N N . LEU A 1 92 ? 4.379 -19 -2.016 1 93.56 92 LEU A N 1
ATOM 734 C CA . LEU A 1 92 ? 4.418 -20.297 -2.682 1 93.56 92 LEU A CA 1
ATOM 735 C C . LEU A 1 92 ? 3.467 -21.281 -2.012 1 93.56 92 LEU A C 1
ATOM 737 O O . LEU A 1 92 ? 3.119 -21.125 -0.84 1 93.56 92 LEU A O 1
ATOM 741 N N . GLY A 1 93 ? 3.07 -22.297 -2.76 1 93.12 93 GLY A N 1
ATOM 742 C CA . GLY A 1 93 ? 2.189 -23.312 -2.221 1 93.12 93 GLY A CA 1
ATOM 743 C C . GLY A 1 93 ? 0.744 -22.859 -2.121 1 93.12 93 GLY A C 1
ATOM 744 O O . GLY A 1 93 ? 0.274 -22.078 -2.949 1 93.12 93 GLY A O 1
ATOM 745 N N . ARG A 1 94 ? 0.037 -23.406 -1.146 1 93.94 94 ARG A N 1
ATOM 746 C CA . ARG A 1 94 ? -1.388 -23.141 -0.99 1 93.94 94 ARG A CA 1
ATOM 747 C C . ARG A 1 94 ? -1.613 -21.844 -0.215 1 93.94 94 ARG A C 1
ATOM 749 O O . ARG A 1 94 ? -1.01 -21.625 0.839 1 93.94 94 ARG A O 1
ATOM 756 N N . VAL A 1 95 ? -2.418 -21.031 -0.796 1 95.31 95 VAL A N 1
ATOM 757 C CA . VAL A 1 95 ? -2.824 -19.781 -0.154 1 95.31 95 VAL A CA 1
ATOM 758 C C . VAL A 1 95 ? -4.34 -19.766 0.042 1 95.31 95 VAL A C 1
ATOM 760 O O . VAL A 1 95 ? -5.098 -19.75 -0.93 1 95.31 95 VAL A O 1
ATOM 763 N N . GLY A 1 96 ? -4.785 -19.703 1.252 1 94.81 96 GLY A N 1
ATOM 764 C CA . GLY A 1 96 ? -6.199 -19.797 1.577 1 94.81 96 GLY A CA 1
ATOM 765 C C . GLY A 1 96 ? -6.961 -18.516 1.312 1 94.81 96 GLY A C 1
ATOM 766 O O . GLY A 1 96 ? -6.352 -17.453 1.089 1 94.81 96 GLY A O 1
ATOM 767 N N . VAL A 1 97 ? -8.297 -18.625 1.308 1 94.25 97 VAL A N 1
ATOM 768 C CA . VAL A 1 97 ? -9.172 -17.469 1.134 1 94.25 97 VAL A CA 1
ATOM 769 C C . VAL A 1 97 ? -8.867 -16.422 2.205 1 94.25 97 VAL A C 1
ATOM 771 O O . VAL A 1 97 ? -8.734 -16.75 3.385 1 94.25 97 VAL A O 1
ATOM 774 N N . GLY A 1 98 ? -8.742 -15.195 1.76 1 94.06 98 GLY A N 1
ATOM 775 C CA . GLY A 1 98 ? -8.492 -14.117 2.697 1 94.06 98 GLY A CA 1
ATOM 776 C C . GLY A 1 98 ? -7.016 -1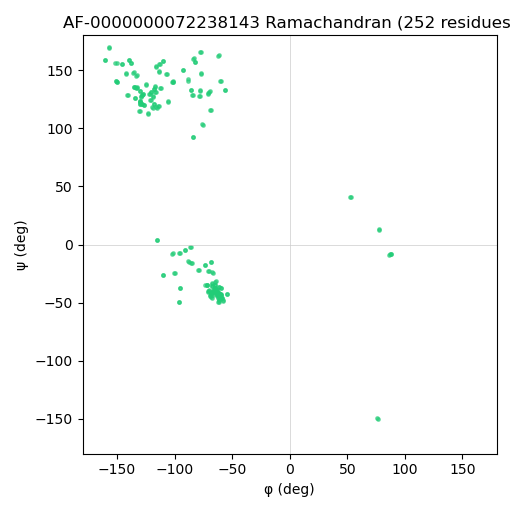3.898 2.973 1 94.06 98 GLY A C 1
ATOM 777 O O . GLY A 1 98 ? -6.641 -12.922 3.631 1 94.06 98 GLY A O 1
ATOM 778 N N . GLU A 1 99 ? -6.188 -14.781 2.484 1 95.81 99 GLU A N 1
ATOM 779 C CA . GLU A 1 99 ? -4.754 -14.656 2.717 1 95.81 99 GLU A CA 1
ATOM 780 C C . GLU A 1 99 ? -4.078 -13.891 1.582 1 95.81 99 GLU A C 1
ATOM 782 O O . GLU A 1 99 ? -4.52 -13.953 0.432 1 95.81 99 GLU A O 1
ATOM 787 N N . ILE A 1 100 ? -3.023 -13.227 1.94 1 97.5 100 ILE A N 1
ATOM 788 C CA . ILE A 1 100 ? -2.258 -12.461 0.966 1 97.5 100 ILE A CA 1
ATOM 789 C C . ILE A 1 100 ? -1.359 -13.398 0.161 1 97.5 100 ILE A C 1
ATOM 791 O O . ILE A 1 100 ? -0.605 -14.188 0.733 1 97.5 100 ILE A O 1
ATOM 795 N N . SER A 1 101 ? -1.438 -13.305 -1.144 1 96.81 101 SER A N 1
ATOM 796 C CA . SER A 1 101 ? -0.615 -14.125 -2.023 1 96.81 101 SER A CA 1
ATOM 797 C C . SER A 1 101 ? 0.587 -13.352 -2.545 1 96.81 101 SER A C 1
ATOM 799 O O . SER A 1 101 ? 1.612 -13.938 -2.895 1 96.81 101 SER A O 1
ATOM 801 N N . VAL A 1 102 ? 0.502 -12.039 -2.596 1 98.25 102 VAL A N 1
ATOM 802 C CA . VAL A 1 102 ? 1.588 -11.203 -3.1 1 98.25 102 VAL A CA 1
ATOM 803 C C . VAL A 1 102 ? 1.553 -9.836 -2.412 1 98.25 102 VAL A C 1
ATOM 805 O O . VAL A 1 102 ? 0.476 -9.297 -2.148 1 98.25 102 VAL A O 1
ATOM 808 N N . VAL A 1 103 ? 2.668 -9.289 -2.082 1 98.81 103 VAL A N 1
ATOM 809 C CA . VAL A 1 103 ? 2.83 -7.914 -1.61 1 98.81 103 VAL A CA 1
ATOM 810 C C . VAL A 1 103 ? 3.895 -7.203 -2.443 1 98.81 103 VAL A C 1
ATOM 812 O O . VAL A 1 103 ? 4.973 -7.75 -2.684 1 98.81 103 VAL A O 1
ATOM 815 N N . ILE A 1 104 ? 3.561 -6.074 -2.924 1 98.88 104 ILE A N 1
ATOM 816 C CA . ILE A 1 104 ? 4.488 -5.172 -3.6 1 98.88 104 ILE A CA 1
ATOM 817 C C . ILE A 1 104 ? 4.605 -3.871 -2.811 1 98.88 104 ILE A C 1
ATOM 819 O O . ILE A 1 104 ? 3.605 -3.334 -2.33 1 98.88 104 ILE A O 1
ATOM 823 N N . ALA A 1 105 ? 5.785 -3.404 -2.652 1 98.94 105 ALA A N 1
ATOM 824 C CA . ALA A 1 105 ? 6.016 -2.08 -2.082 1 98.94 105 ALA A CA 1
ATOM 825 C C . ALA A 1 105 ? 7.039 -1.3 -2.898 1 98.94 105 ALA A C 1
ATOM 827 O O . ALA A 1 105 ? 8.078 -1.844 -3.289 1 98.94 105 ALA A O 1
ATOM 828 N N . VAL A 1 106 ? 6.762 -0.081 -3.164 1 98.88 106 VAL A N 1
ATOM 829 C CA . VAL A 1 106 ? 7.66 0.81 -3.893 1 98.88 106 VAL A CA 1
ATOM 830 C C . VAL A 1 106 ? 7.82 2.121 -3.127 1 98.88 106 VAL A C 1
ATOM 832 O O . VAL A 1 106 ? 6.832 2.711 -2.68 1 98.88 106 VAL A O 1
ATOM 835 N N . SER A 1 107 ? 9.031 2.562 -2.953 1 98.75 107 SER A N 1
ATOM 836 C CA . SER A 1 107 ? 9.289 3.834 -2.285 1 98.75 107 SER A CA 1
ATOM 837 C C . SER A 1 107 ? 9.883 4.855 -3.248 1 98.75 107 SER A C 1
ATOM 839 O O . SER A 1 107 ? 10.578 4.484 -4.199 1 98.75 107 SER A O 1
ATOM 841 N N . SER A 1 108 ? 9.602 6.062 -3.029 1 98.44 108 SER A N 1
ATOM 842 C CA . SER A 1 108 ? 10.141 7.191 -3.789 1 98.44 108 SER A CA 1
ATOM 843 C C . SER A 1 108 ? 10.094 8.477 -2.975 1 98.44 108 SER A C 1
ATOM 845 O O . SER A 1 108 ? 9.523 8.508 -1.88 1 98.44 108 SER A O 1
ATOM 847 N N . VAL A 1 109 ? 10.734 9.438 -3.504 1 96.62 109 VAL A N 1
ATOM 848 C CA . VAL A 1 109 ? 10.75 10.742 -2.85 1 96.62 109 VAL A CA 1
ATOM 849 C C . VAL A 1 109 ? 9.352 11.359 -2.896 1 96.62 109 VAL A C 1
ATOM 851 O O . VAL A 1 109 ? 8.859 11.883 -1.894 1 96.62 109 VAL A O 1
ATOM 854 N N . HIS A 1 110 ? 8.68 11.219 -4.023 1 96 110 HIS A N 1
ATOM 855 C CA . HIS A 1 110 ? 7.355 11.805 -4.199 1 96 110 HIS A CA 1
ATOM 856 C C . HIS A 1 110 ? 6.297 10.727 -4.406 1 96 110 HIS A C 1
ATOM 858 O O . HIS A 1 110 ? 6.598 9.648 -4.926 1 96 110 HIS A O 1
ATOM 864 N N . ARG A 1 111 ? 5.062 11.086 -4.027 1 97.75 111 ARG A N 1
ATOM 865 C CA . ARG A 1 111 ? 4 10.086 -3.947 1 97.75 111 ARG A CA 1
ATOM 866 C C . ARG A 1 111 ? 3.633 9.57 -5.332 1 97.75 111 ARG A C 1
ATOM 868 O O . ARG A 1 111 ? 3.328 8.383 -5.496 1 97.75 111 ARG A O 1
ATOM 875 N N . LYS A 1 112 ? 3.709 10.398 -6.348 1 97.94 112 LYS A N 1
ATOM 876 C CA . LYS A 1 112 ? 3.236 10.023 -7.68 1 97.94 112 LYS A CA 1
ATOM 877 C C . LYS A 1 112 ? 4.02 8.836 -8.227 1 97.94 112 LYS A C 1
ATOM 879 O O . LYS A 1 112 ? 3.43 7.863 -8.703 1 97.94 112 LYS A O 1
ATOM 884 N N . GLU A 1 113 ? 5.34 8.906 -8.172 1 98.56 113 GLU A N 1
ATOM 885 C CA . GLU A 1 113 ? 6.199 7.855 -8.719 1 98.56 113 GLU A CA 1
ATOM 886 C C . GLU A 1 113 ? 5.926 6.516 -8.039 1 98.56 113 GLU A C 1
ATOM 888 O O . GLU A 1 113 ? 5.809 5.488 -8.703 1 98.56 113 GLU A O 1
ATOM 893 N N . ALA A 1 114 ? 5.844 6.52 -6.715 1 98.81 114 ALA A N 1
ATOM 894 C CA . ALA A 1 114 ? 5.605 5.285 -5.977 1 98.81 114 ALA A CA 1
ATOM 895 C C . ALA A 1 114 ? 4.266 4.664 -6.367 1 98.81 114 ALA A C 1
ATOM 897 O O . ALA A 1 114 ? 4.18 3.455 -6.598 1 98.81 114 ALA A O 1
ATOM 898 N N . LEU A 1 115 ? 3.229 5.512 -6.477 1 98.81 115 LEU A N 1
ATOM 899 C CA . LEU A 1 115 ? 1.879 5.039 -6.762 1 98.81 115 LEU A CA 1
ATOM 900 C C . LEU A 1 115 ? 1.787 4.473 -8.172 1 98.81 115 LEU A C 1
ATOM 902 O O . LEU A 1 115 ? 1.271 3.371 -8.375 1 98.81 115 LEU A O 1
ATOM 906 N N . GLU A 1 116 ? 2.318 5.156 -9.086 1 98.81 116 GLU A N 1
ATOM 907 C CA . GLU A 1 116 ? 2.256 4.715 -10.477 1 98.81 116 GLU A CA 1
ATOM 908 C C . GLU A 1 116 ? 3.109 3.469 -10.695 1 98.81 116 GLU A C 1
ATOM 910 O O . GLU A 1 116 ? 2.697 2.545 -11.398 1 98.81 116 GLU A O 1
ATOM 915 N N . ALA A 1 117 ? 4.27 3.469 -10.156 1 98.88 117 ALA A N 1
ATOM 916 C CA . ALA A 1 117 ? 5.16 2.32 -10.289 1 98.88 117 ALA A CA 1
ATOM 917 C C . ALA A 1 117 ? 4.539 1.07 -9.664 1 98.88 117 ALA A C 1
ATOM 919 O O . ALA A 1 117 ? 4.617 -0.019 -10.242 1 98.88 117 ALA A O 1
ATOM 920 N N . CYS A 1 118 ? 3.936 1.175 -8.508 1 98.88 118 CYS A N 1
ATOM 921 C CA . CYS A 1 118 ? 3.279 0.051 -7.852 1 98.88 118 CYS A CA 1
ATOM 922 C C . CYS A 1 118 ? 2.139 -0.49 -8.703 1 98.88 118 CYS A C 1
ATOM 924 O O . CYS A 1 118 ? 1.993 -1.704 -8.859 1 98.88 118 CYS A O 1
ATOM 926 N N . HIS A 1 119 ? 1.335 0.484 -9.258 1 98.75 119 HIS A N 1
ATOM 927 C CA . HIS A 1 119 ? 0.25 0.105 -10.156 1 98.75 119 HIS A CA 1
ATOM 928 C C . HIS A 1 119 ? 0.778 -0.664 -11.367 1 98.75 119 HIS A C 1
ATOM 930 O O . HIS A 1 119 ? 0.276 -1.743 -11.688 1 98.75 119 HIS A O 1
ATOM 936 N N . PHE A 1 120 ? 1.805 -0.156 -11.938 1 98.81 120 PHE A N 1
ATOM 937 C CA . PHE A 1 120 ? 2.416 -0.805 -13.086 1 98.81 120 PHE A CA 1
ATOM 938 C C . PHE A 1 120 ? 2.943 -2.186 -12.719 1 98.81 120 PHE A C 1
ATOM 940 O O . PHE A 1 120 ? 2.77 -3.146 -13.469 1 98.81 120 PHE A O 1
ATOM 947 N N . ALA A 1 121 ? 3.578 -2.291 -11.586 1 98.81 121 ALA A N 1
ATOM 948 C CA . ALA A 1 121 ? 4.203 -3.531 -11.133 1 98.81 121 ALA A CA 1
ATOM 949 C C . ALA A 1 121 ? 3.182 -4.66 -11.047 1 98.81 121 ALA A C 1
ATOM 951 O O . ALA A 1 121 ? 3.396 -5.746 -11.594 1 98.81 121 ALA A O 1
ATOM 952 N N . ILE A 1 122 ? 2.037 -4.406 -10.422 1 98.62 122 ILE A N 1
ATOM 953 C CA . ILE A 1 122 ? 1.067 -5.48 -10.242 1 98.62 122 ILE A CA 1
ATOM 954 C C . ILE A 1 122 ? 0.421 -5.828 -11.578 1 98.62 122 ILE A C 1
ATOM 956 O O . ILE A 1 122 ? 0.143 -6.996 -11.859 1 98.62 122 ILE A O 1
ATOM 960 N N . ASP A 1 123 ? 0.219 -4.781 -12.43 1 98.19 123 ASP A N 1
ATOM 961 C CA . ASP A 1 123 ? -0.344 -5.051 -13.75 1 98.19 123 ASP A CA 1
ATOM 962 C C . ASP A 1 123 ? 0.573 -5.961 -14.562 1 98.19 123 ASP A C 1
ATOM 964 O O . ASP A 1 123 ? 0.114 -6.93 -15.172 1 98.19 123 ASP A O 1
ATOM 968 N N . GLN A 1 124 ? 1.829 -5.645 -14.547 1 97.56 124 GLN A N 1
ATOM 969 C CA . GLN A 1 124 ? 2.797 -6.434 -15.305 1 97.56 124 GLN A CA 1
ATOM 970 C C . GLN A 1 124 ? 2.988 -7.812 -14.688 1 97.56 124 GLN A C 1
ATOM 972 O O . GLN A 1 124 ? 3.145 -8.805 -15.406 1 97.56 124 GLN A O 1
ATOM 977 N N . LEU A 1 125 ? 3.023 -7.918 -13.359 1 95.19 125 LEU A N 1
ATOM 978 C CA . LEU A 1 125 ? 3.193 -9.195 -12.672 1 95.19 125 LEU A CA 1
ATOM 979 C C . LEU A 1 125 ? 2.062 -10.156 -13.023 1 95.19 125 LEU A C 1
ATOM 981 O O . LEU A 1 125 ? 2.299 -11.344 -13.227 1 95.19 125 LEU A O 1
ATOM 985 N N . LYS A 1 126 ? 0.847 -9.617 -13.164 1 91.38 126 LYS A N 1
ATOM 986 C CA . LYS A 1 126 ? -0.309 -10.461 -13.469 1 91.38 126 LYS A CA 1
ATOM 987 C C . LYS A 1 126 ? -0.342 -10.828 -14.953 1 91.38 126 LYS A C 1
ATOM 989 O O . LYS A 1 126 ? -0.965 -11.82 -15.336 1 91.38 126 LYS A O 1
ATOM 994 N N . ALA A 1 127 ? 0.304 -10.047 -15.766 1 88.75 127 ALA A N 1
ATOM 995 C CA . ALA A 1 127 ? 0.31 -10.273 -17.203 1 88.75 127 ALA A CA 1
ATOM 996 C C . ALA A 1 127 ? 1.392 -11.273 -17.594 1 88.75 127 ALA A C 1
ATOM 998 O O . ALA A 1 127 ? 1.375 -11.812 -18.703 1 88.75 127 ALA A O 1
ATOM 999 N N . ARG A 1 128 ? 2.295 -11.523 -16.75 1 80.69 128 ARG A N 1
ATOM 1000 C CA . ARG A 1 128 ? 3.43 -12.383 -17.062 1 80.69 128 ARG A CA 1
ATOM 1001 C C . ARG A 1 128 ? 3.166 -13.82 -16.641 1 80.69 128 ARG A C 1
ATOM 1003 O O . ARG A 1 128 ? 2.389 -14.062 -15.711 1 80.69 128 ARG A O 1
ATOM 1010 N N . MET B 1 1 ? -3.24 10.211 22.703 1 83.75 1 MET B N 1
ATOM 1011 C CA . MET B 1 1 ? -4.508 10.82 22.297 1 83.75 1 MET B CA 1
ATOM 1012 C C . MET B 1 1 ? -5.004 10.227 20.984 1 83.75 1 MET B C 1
ATOM 1014 O O . MET B 1 1 ? -4.211 9.969 20.078 1 83.75 1 MET B O 1
ATOM 1018 N N . GLU B 1 2 ? -6.223 9.781 20.922 1 90.31 2 GLU B N 1
ATOM 1019 C CA . GLU B 1 2 ? -6.758 9.164 19.703 1 90.31 2 GLU B CA 1
ATOM 1020 C C . GLU B 1 2 ? -8.203 9.578 19.469 1 90.31 2 GLU B C 1
ATOM 1022 O O . GLU B 1 2 ? -9 9.641 20.406 1 90.31 2 GLU B O 1
ATOM 1027 N N . HIS B 1 3 ? -8.508 10.047 18.312 1 93.12 3 HIS B N 1
ATOM 1028 C CA . HIS B 1 3 ? -9.852 10.297 17.797 1 93.12 3 HIS B CA 1
ATOM 1029 C C . HIS B 1 3 ? -10.141 9.438 16.578 1 93.12 3 HIS B C 1
ATOM 1031 O O . HIS B 1 3 ? -9.305 9.328 15.672 1 93.12 3 HIS B O 1
ATOM 1037 N N . SER B 1 4 ? -11.32 8.836 16.609 1 94.94 4 SER B N 1
ATOM 1038 C CA . SER B 1 4 ? -11.547 7.898 15.508 1 94.94 4 SER B CA 1
ATOM 1039 C C . SER B 1 4 ? -13.016 7.891 15.086 1 94.94 4 SER B C 1
ATOM 1041 O O . SER B 1 4 ? -13.883 8.359 15.828 1 94.94 4 SER B O 1
ATOM 1043 N N . PHE B 1 5 ? -13.242 7.523 13.914 1 95 5 PHE B N 1
ATOM 1044 C CA . PHE B 1 5 ? -14.555 7.203 13.344 1 95 5 PHE B CA 1
ATOM 1045 C C . PHE B 1 5 ? -14.531 5.836 12.672 1 95 5 PHE B C 1
ATOM 1047 O O . PHE B 1 5 ? -13.664 5.566 11.836 1 95 5 PHE B O 1
ATOM 1054 N N . ILE B 1 6 ? -15.438 5.008 13.008 1 95.31 6 ILE B N 1
ATOM 1055 C CA . ILE B 1 6 ? -15.648 3.723 12.352 1 95.31 6 ILE B CA 1
ATOM 1056 C C . ILE B 1 6 ? -17.109 3.58 11.953 1 95.31 6 ILE B C 1
ATOM 1058 O O . ILE B 1 6 ? -18.016 3.707 12.797 1 95.31 6 ILE B O 1
ATOM 1062 N N . SER B 1 7 ? -17.297 3.404 10.688 1 94.25 7 SER B N 1
ATOM 1063 C CA . SER B 1 7 ? -18.672 3.248 10.242 1 94.25 7 SER B CA 1
ATOM 1064 C C . SER B 1 7 ? -19.328 2.014 10.859 1 94.25 7 SER B C 1
ATOM 1066 O O . SER B 1 7 ? -18.625 1.116 11.336 1 94.25 7 SER B O 1
ATOM 1068 N N . GLU B 1 8 ? -20.609 1.955 10.828 1 92.12 8 GLU B N 1
ATOM 1069 C CA . GLU B 1 8 ? -21.359 0.869 11.445 1 92.12 8 GLU B CA 1
ATOM 1070 C C . GLU B 1 8 ? -21.016 -0.476 10.812 1 92.12 8 GLU B C 1
ATOM 1072 O O . GLU B 1 8 ? -20.891 -1.482 11.516 1 92.12 8 GLU B O 1
ATOM 1077 N N . ASP B 1 9 ? -20.797 -0.432 9.508 1 91.44 9 ASP B N 1
ATOM 1078 C CA . ASP B 1 9 ? -20.5 -1.678 8.812 1 91.44 9 ASP B CA 1
ATOM 1079 C C . ASP B 1 9 ? -19 -1.99 8.859 1 91.44 9 ASP B C 1
ATOM 1081 O O . ASP B 1 9 ? -18.562 -3.018 8.344 1 91.44 9 ASP B O 1
ATOM 1085 N N . GLY B 1 10 ? -18.25 -1.144 9.438 1 91.56 10 GLY B N 1
ATOM 1086 C CA . GLY B 1 10 ? -16.828 -1.365 9.648 1 91.56 10 GLY B CA 1
ATOM 1087 C C . GLY B 1 10 ? -16 -1.146 8.398 1 91.56 10 GLY B C 1
ATOM 1088 O O . GLY B 1 10 ? -14.82 -1.491 8.367 1 91.56 10 GLY B O 1
ATOM 1089 N N . ARG B 1 11 ? -16.625 -0.535 7.398 1 93.56 11 ARG B N 1
ATOM 1090 C CA . ARG B 1 11 ? -15.953 -0.445 6.109 1 93.56 11 ARG B CA 1
ATOM 1091 C C . ARG B 1 11 ? -15.234 0.892 5.957 1 93.56 11 ARG B C 1
ATOM 1093 O O . ARG B 1 11 ? -14.547 1.122 4.961 1 93.56 11 ARG B O 1
ATOM 1100 N N . GLN B 1 12 ? -15.453 1.762 6.895 1 96.62 12 GLN B N 1
ATOM 1101 C CA . GLN B 1 12 ? -14.766 3.045 6.941 1 96.62 12 GLN B CA 1
ATOM 1102 C C . GLN B 1 12 ? -14.094 3.256 8.297 1 96.62 12 GLN B C 1
ATOM 1104 O O . GLN B 1 12 ? -14.758 3.262 9.328 1 96.62 12 GLN B O 1
ATOM 1109 N N . VAL B 1 13 ? -12.812 3.416 8.312 1 98.44 13 VAL B N 1
ATOM 1110 C CA . VAL B 1 13 ? -12.047 3.598 9.547 1 98.44 13 VAL B CA 1
ATOM 1111 C C . VAL B 1 13 ? -11.141 4.812 9.414 1 98.44 13 VAL B C 1
ATOM 1113 O O . VAL B 1 13 ? -10.211 4.82 8.602 1 98.44 13 VAL B O 1
ATOM 1116 N N . PHE B 1 14 ? -11.406 5.801 10.203 1 98.31 14 PHE B N 1
ATOM 1117 C CA . PHE B 1 14 ? -10.594 7.008 10.25 1 98.31 14 PHE B CA 1
ATOM 1118 C C . PHE B 1 14 ? -10.031 7.234 11.648 1 98.31 14 PHE B C 1
ATOM 1120 O O . PHE B 1 14 ? -10.789 7.266 12.625 1 98.31 14 PHE B O 1
ATOM 1127 N N . VAL B 1 15 ? -8.711 7.363 11.758 1 97.81 15 VAL B N 1
ATOM 1128 C CA . VAL B 1 15 ? -8.086 7.469 13.07 1 97.81 15 VAL B CA 1
ATOM 1129 C C . VAL B 1 15 ? -7.062 8.602 13.062 1 97.81 15 VAL B C 1
ATOM 1131 O O . VAL B 1 15 ? -6.203 8.664 12.188 1 97.81 15 VAL B O 1
ATOM 1134 N N . LEU B 1 16 ? -7.188 9.461 13.945 1 96.94 16 LEU B N 1
ATOM 1135 C CA . LEU B 1 16 ? -6.18 10.453 14.312 1 96.94 16 LEU B CA 1
ATOM 1136 C C . LEU B 1 16 ? -5.52 10.102 15.641 1 96.94 16 LEU B C 1
ATOM 1138 O O . LEU B 1 16 ? -6.203 9.938 16.656 1 96.94 16 LEU B O 1
ATOM 1142 N N . THR B 1 17 ? -4.199 9.945 15.672 1 96.81 17 THR B N 1
ATOM 1143 C CA . THR B 1 17 ? -3.578 9.406 16.875 1 96.81 17 THR B CA 1
ATOM 1144 C C . THR B 1 17 ? -2.16 9.945 17.047 1 96.81 17 THR B C 1
ATOM 1146 O O . THR B 1 17 ? -1.521 10.336 16.062 1 96.81 17 THR B O 1
ATOM 1149 N N . SER B 1 18 ? -1.667 9.953 18.25 1 95 18 SER B N 1
ATOM 1150 C CA . SER B 1 18 ? -0.281 10.32 18.516 1 95 18 SER B CA 1
ATOM 1151 C C . SER B 1 18 ? 0.628 9.094 18.5 1 95 18 SER B C 1
ATOM 1153 O O . SER B 1 18 ? 1.853 9.219 18.562 1 95 18 SER B O 1
ATOM 1155 N N . ASP B 1 19 ? 0.024 7.922 18.344 1 96.38 19 ASP B N 1
ATOM 1156 C CA . ASP B 1 19 ? 0.792 6.684 18.344 1 96.38 19 ASP B CA 1
ATOM 1157 C C . ASP B 1 19 ? 1.411 6.414 16.969 1 96.38 19 ASP B C 1
ATOM 1159 O O . ASP B 1 19 ? 0.929 6.922 15.961 1 96.38 19 ASP B O 1
ATOM 1163 N N . THR B 1 20 ? 2.459 5.629 17.016 1 97.19 20 THR B N 1
ATOM 1164 C CA . THR B 1 20 ? 3.07 5.203 15.758 1 97.19 20 THR B CA 1
ATOM 1165 C C . THR B 1 20 ? 2.07 4.426 14.906 1 97.19 20 THR B C 1
ATOM 1167 O O . THR B 1 20 ? 1.287 3.633 15.43 1 97.19 20 THR B O 1
ATOM 1170 N N . LEU B 1 21 ? 2.102 4.645 13.641 1 97.88 21 LEU B N 1
ATOM 1171 C CA . LEU B 1 21 ? 1.178 3.979 12.727 1 97.88 21 LEU B CA 1
ATOM 1172 C C . LEU B 1 21 ? 1.744 2.645 12.258 1 97.88 21 LEU B C 1
ATOM 1174 O O . LEU B 1 21 ? 2.951 2.521 12.031 1 97.88 21 LEU B O 1
ATOM 1178 N N . SER B 1 22 ? 0.838 1.719 12.172 1 97.94 22 SER B N 1
ATOM 1179 C CA . SER B 1 22 ? 1.166 0.398 11.641 1 97.94 22 SER B CA 1
ATOM 1180 C C . SER B 1 22 ? 0.457 0.139 10.32 1 97.94 22 SER B C 1
ATOM 1182 O O . SER B 1 22 ? -0.773 0.065 10.273 1 97.94 22 SER B O 1
ATOM 1184 N N . VAL B 1 23 ? 1.239 -0.075 9.258 1 98.44 23 VAL B N 1
ATOM 1185 C CA . VAL B 1 23 ? 0.648 -0.347 7.949 1 98.44 23 VAL B CA 1
ATOM 1186 C C . VAL B 1 23 ? -0.116 -1.669 7.992 1 98.44 23 VAL B C 1
ATOM 1188 O O . VAL B 1 23 ? -1.165 -1.808 7.359 1 98.44 23 VAL B O 1
ATOM 1191 N N . GLU B 1 24 ? 0.383 -2.609 8.75 1 98.38 24 GLU B N 1
ATOM 1192 C CA . GLU B 1 24 ? -0.273 -3.904 8.914 1 98.38 24 GLU B CA 1
ATOM 1193 C C . GLU B 1 24 ? -1.66 -3.748 9.531 1 98.38 24 GLU B C 1
ATOM 1195 O O . GLU B 1 24 ? -2.639 -4.293 9.016 1 98.38 24 GLU B O 1
ATOM 1200 N N . LYS B 1 25 ? -1.721 -2.957 10.609 1 97.88 25 LYS B N 1
ATOM 1201 C CA . LYS B 1 25 ? -2.994 -2.74 11.289 1 97.88 25 LYS B CA 1
ATOM 1202 C C . LYS B 1 25 ? -4.004 -2.061 10.367 1 97.88 25 LYS B C 1
ATOM 1204 O O . LYS B 1 25 ? -5.168 -2.455 10.32 1 97.88 25 LYS B O 1
ATOM 1209 N N . VAL B 1 26 ? -3.557 -1.094 9.633 1 98.56 26 VAL B N 1
ATOM 1210 C CA . VAL B 1 26 ? -4.441 -0.329 8.758 1 98.56 26 VAL B CA 1
ATOM 1211 C C . VAL B 1 26 ? -4.922 -1.211 7.609 1 98.56 26 VAL B C 1
ATOM 1213 O O . VAL B 1 26 ? -6.109 -1.211 7.273 1 98.56 26 VAL B O 1
ATOM 1216 N N . THR B 1 27 ? -4.055 -2.004 7.023 1 98.31 27 THR B N 1
ATOM 1217 C CA . THR B 1 27 ? -4.406 -2.912 5.938 1 98.31 27 THR B CA 1
ATOM 1218 C C . THR B 1 27 ? -5.398 -3.967 6.414 1 98.31 27 THR B C 1
ATOM 1220 O O . THR B 1 27 ? -6.371 -4.27 5.719 1 98.31 27 THR B O 1
ATOM 1223 N N . GLU B 1 28 ? -5.195 -4.473 7.621 1 97.25 28 GLU B N 1
ATOM 1224 C CA . GLU B 1 28 ? -6.09 -5.477 8.188 1 97.25 28 GLU B CA 1
ATOM 1225 C C . GLU B 1 28 ? -7.492 -4.914 8.398 1 97.25 28 GLU B C 1
ATOM 1227 O O . GLU B 1 28 ? -8.484 -5.641 8.289 1 97.25 28 GLU B O 1
ATOM 1232 N N . SER B 1 29 ? -7.559 -3.652 8.68 1 97.75 29 SER B N 1
ATOM 1233 C CA . SER B 1 29 ? -8.836 -3.027 9.008 1 97.75 29 SER B CA 1
ATOM 1234 C C . SER B 1 29 ? -9.75 -2.973 7.793 1 97.75 29 SER B C 1
ATOM 1236 O O . SER B 1 29 ? -10.961 -2.758 7.93 1 97.75 29 SER B O 1
ATOM 1238 N N . VAL B 1 30 ? -9.18 -3.189 6.562 1 98.06 30 VAL B N 1
ATOM 1239 C CA . VAL B 1 30 ? -10.023 -3.141 5.379 1 98.06 30 VAL B CA 1
ATOM 1240 C C . VAL B 1 30 ? -10.078 -4.52 4.723 1 98.06 30 VAL B C 1
ATOM 1242 O O . VAL B 1 30 ? -10.617 -4.668 3.621 1 98.06 30 VAL B O 1
ATOM 1245 N N . SER B 1 31 ? -9.5 -5.453 5.289 1 94.94 31 SER B N 1
ATOM 1246 C CA . SER B 1 31 ? -9.469 -6.801 4.73 1 94.94 31 SER B CA 1
ATOM 1247 C C . SER B 1 31 ? -10.836 -7.469 4.82 1 94.94 31 SER B C 1
ATOM 1249 O O . SER B 1 31 ? -11.523 -7.363 5.84 1 94.94 31 SER B O 1
ATOM 1251 N N . ALA B 1 32 ? -11.281 -8.008 3.76 1 90.38 32 ALA B N 1
ATOM 1252 C CA . ALA B 1 32 ? -12.523 -8.773 3.699 1 90.38 32 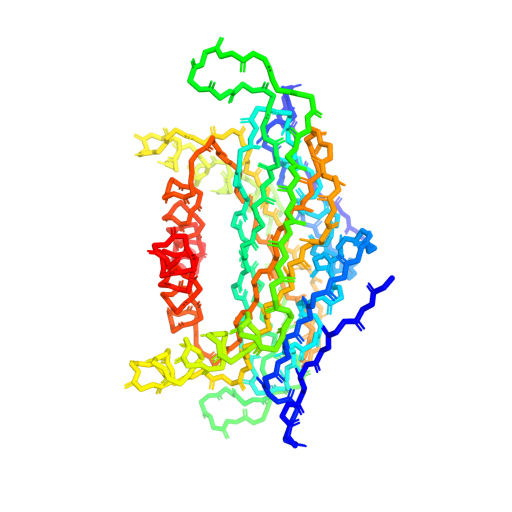ALA B CA 1
ATOM 1253 C C . ALA B 1 32 ? -12.367 -10.008 2.812 1 90.38 32 ALA B C 1
ATOM 1255 O O . ALA B 1 32 ? -11.477 -10.055 1.963 1 90.38 32 ALA B O 1
ATOM 1256 N N . SER B 1 33 ? -13.227 -10.984 3.014 1 87.12 33 SER B N 1
ATOM 1257 C CA . SER B 1 33 ? -13.133 -12.25 2.297 1 87.12 33 SER B CA 1
ATOM 1258 C C . SER B 1 33 ? -13.406 -12.062 0.807 1 87.12 33 SER B C 1
ATOM 1260 O O . SER B 1 33 ? -12.922 -12.836 -0.02 1 87.12 33 SER B O 1
ATOM 1262 N N . GLU B 1 34 ? -14.133 -11.023 0.525 1 91.12 34 GLU B N 1
ATOM 1263 C CA . GLU B 1 34 ? -14.508 -10.797 -0.867 1 91.12 34 GLU B CA 1
ATOM 1264 C C . GLU B 1 34 ? -13.453 -9.977 -1.6 1 91.12 34 GLU B C 1
ATOM 1266 O O . GLU B 1 34 ? -13.461 -9.906 -2.83 1 91.12 34 GLU B O 1
ATOM 1271 N N . SER B 1 35 ? -12.602 -9.391 -0.824 1 94.44 35 SER B N 1
ATOM 1272 C CA . SER B 1 35 ? -11.625 -8.5 -1.431 1 94.44 35 SER B CA 1
ATOM 1273 C C . SER B 1 35 ? -10.492 -9.289 -2.09 1 94.44 35 SER B C 1
ATOM 1275 O O . SER B 1 35 ? -9.961 -10.227 -1.501 1 94.44 35 SER B O 1
ATOM 1277 N N . GLY B 1 36 ? -10.188 -8.891 -3.305 1 96.81 36 GLY B N 1
ATOM 1278 C CA . GLY B 1 36 ? -9.047 -9.492 -3.979 1 96.81 36 GLY B CA 1
ATOM 1279 C C . GLY B 1 36 ? -7.816 -8.602 -3.979 1 96.81 36 GLY B C 1
ATOM 1280 O O . GLY B 1 36 ? -6.734 -9.023 -4.391 1 96.81 36 GLY B O 1
ATOM 1281 N N . ALA B 1 37 ? -8.086 -7.324 -3.486 1 98.44 37 ALA B N 1
ATOM 1282 C CA . ALA B 1 37 ? -6.992 -6.359 -3.6 1 98.44 37 ALA B CA 1
ATOM 1283 C C . ALA B 1 37 ? -7.047 -5.336 -2.469 1 98.44 37 ALA B C 1
ATOM 1285 O O . ALA B 1 37 ? -8.125 -4.887 -2.08 1 98.44 37 ALA B O 1
ATOM 1286 N N . ILE B 1 38 ? -5.902 -4.984 -1.944 1 98.81 38 ILE B N 1
ATOM 1287 C CA . ILE B 1 38 ? -5.742 -3.838 -1.057 1 98.81 38 ILE B CA 1
ATOM 1288 C C . ILE B 1 38 ? -4.574 -2.975 -1.534 1 98.81 38 ILE B C 1
ATOM 1290 O O . ILE B 1 38 ? -3.463 -3.473 -1.723 1 98.81 38 ILE B O 1
ATOM 1294 N N . ALA B 1 39 ? -4.824 -1.731 -1.811 1 98.94 39 ALA B N 1
ATOM 1295 C CA . ALA B 1 39 ? -3.781 -0.74 -2.061 1 98.94 39 ALA B CA 1
ATOM 1296 C C . ALA B 1 39 ? -3.562 0.145 -0.837 1 98.94 39 ALA B C 1
ATOM 1298 O O . ALA B 1 39 ? -4.52 0.547 -0.174 1 98.94 39 ALA B O 1
ATOM 1299 N N . SER B 1 40 ? -2.32 0.443 -0.569 1 98.88 40 SER B N 1
ATOM 1300 C CA . SER B 1 40 ? -2.041 1.308 0.573 1 98.88 40 SER B CA 1
ATOM 1301 C C . SER B 1 40 ? -0.958 2.328 0.241 1 98.88 40 SER B C 1
ATOM 1303 O O . SER B 1 40 ? -0.159 2.119 -0.674 1 98.88 40 SER B O 1
ATOM 1305 N N . PHE B 1 41 ? -0.961 3.375 0.943 1 98.94 41 PHE B N 1
ATOM 1306 C CA . PHE B 1 41 ? 0.012 4.453 0.823 1 98.94 41 PHE B CA 1
ATOM 1307 C C . PHE B 1 41 ? 0.492 4.906 2.197 1 98.94 41 PHE B C 1
ATOM 1309 O O . PHE B 1 41 ? -0.309 5.055 3.121 1 98.94 41 PHE B O 1
ATOM 1316 N N . CYS B 1 42 ? 1.743 5.086 2.314 1 98.75 42 CYS B N 1
ATOM 1317 C CA . CYS B 1 42 ? 2.369 5.668 3.496 1 98.75 42 CYS B CA 1
ATOM 1318 C C . CYS B 1 42 ? 3.076 6.973 3.15 1 98.75 42 CYS B C 1
ATOM 1320 O O . CYS B 1 42 ? 3.973 6.996 2.307 1 98.75 42 CYS B O 1
ATOM 1322 N N . GLY B 1 43 ? 2.67 8.016 3.785 1 98.12 43 GLY B N 1
ATOM 1323 C CA . GLY B 1 43 ? 3.471 9.227 3.793 1 98.12 43 GLY B CA 1
ATOM 1324 C C . GLY B 1 43 ? 4.523 9.242 4.883 1 98.12 43 GLY B C 1
ATOM 1325 O O . GLY B 1 43 ? 4.23 8.945 6.043 1 98.12 43 GLY B O 1
ATOM 1326 N N . ILE B 1 44 ? 5.711 9.609 4.508 1 97.31 44 ILE B N 1
ATOM 1327 C CA . ILE B 1 44 ? 6.848 9.539 5.422 1 97.31 44 ILE B CA 1
ATOM 1328 C C . ILE B 1 44 ? 7.516 10.906 5.52 1 97.31 44 ILE B C 1
ATOM 1330 O O . ILE B 1 44 ? 7.68 11.602 4.512 1 97.31 44 ILE B O 1
ATOM 1334 N N . THR B 1 45 ? 7.875 11.281 6.742 1 95.31 45 THR B N 1
ATOM 1335 C CA . THR B 1 45 ? 8.617 12.523 6.926 1 95.31 45 THR B CA 1
ATOM 1336 C C . THR B 1 45 ? 10.023 12.406 6.355 1 95.31 45 THR B C 1
ATOM 1338 O O . THR B 1 45 ? 10.828 11.609 6.836 1 95.31 45 THR B O 1
ATOM 1341 N N . ARG B 1 46 ? 10.273 13.172 5.383 1 94.44 46 ARG B N 1
ATOM 1342 C CA . ARG B 1 46 ? 11.562 13.094 4.711 1 94.44 46 ARG B CA 1
ATOM 1343 C C . ARG B 1 46 ? 12.617 13.914 5.449 1 94.44 46 ARG B C 1
ATOM 1345 O O . ARG B 1 46 ? 12.289 14.906 6.105 1 94.44 46 ARG B O 1
ATOM 1352 N N . LYS B 1 47 ? 13.812 13.57 5.16 1 91.94 47 LYS B N 1
ATOM 1353 C CA . LYS B 1 47 ? 14.945 14.281 5.762 1 91.94 47 LYS B CA 1
ATOM 1354 C C . LYS B 1 47 ? 15.094 15.672 5.168 1 91.94 47 LYS B C 1
ATOM 1356 O O . LYS B 1 47 ? 15.492 16.609 5.867 1 91.94 47 LYS B O 1
ATOM 1361 N N . TYR B 1 48 ? 14.797 15.797 3.893 1 87.25 48 TYR B N 1
ATOM 1362 C CA . TYR B 1 48 ? 14.984 17.078 3.232 1 87.25 48 TYR B CA 1
ATOM 1363 C C . TYR B 1 48 ? 13.68 17.594 2.637 1 87.25 48 TYR B C 1
ATOM 1365 O O . TYR B 1 48 ? 12.914 16.812 2.045 1 87.25 48 TYR B O 1
ATOM 1373 N N . ASN B 1 49 ? 13.367 18.859 2.969 1 80.38 49 ASN B N 1
ATOM 1374 C CA . ASN B 1 49 ? 12.25 19.594 2.373 1 80.38 49 ASN B CA 1
ATOM 1375 C C . ASN B 1 49 ? 12.711 20.891 1.726 1 80.38 49 ASN B C 1
ATOM 1377 O O . ASN B 1 49 ? 13.148 21.812 2.416 1 80.38 49 ASN B O 1
ATOM 1381 N N . HIS B 1 50 ? 12.586 20.891 0.409 1 82.31 50 HIS B N 1
ATOM 1382 C CA . HIS B 1 50 ? 13.062 22.031 -0.35 1 82.31 50 HIS B CA 1
ATOM 1383 C C . HIS B 1 50 ? 14.516 22.359 0.002 1 82.31 50 HIS B C 1
ATOM 1385 O O . HIS B 1 50 ? 14.844 23.516 0.29 1 82.31 50 HIS B O 1
ATOM 1391 N N . GLY B 1 51 ? 15.289 21.328 0.139 1 79.75 51 GLY B N 1
ATOM 1392 C CA . GLY B 1 51 ? 16.719 21.484 0.304 1 79.75 51 GLY B CA 1
ATOM 1393 C C . GLY B 1 51 ? 17.141 21.688 1.748 1 79.75 51 GLY B C 1
ATOM 1394 O O . GLY B 1 51 ? 18.328 21.734 2.057 1 79.75 51 GLY B O 1
ATOM 1395 N N . LYS B 1 52 ? 16.156 21.875 2.643 1 87.25 52 LYS B N 1
ATOM 1396 C CA . LYS B 1 52 ? 16.453 22.094 4.055 1 87.25 52 LYS B CA 1
ATOM 1397 C C . LYS B 1 52 ? 16.234 20.828 4.871 1 87.25 52 LYS B C 1
ATOM 1399 O O . LYS B 1 52 ? 15.281 20.078 4.637 1 87.25 52 LYS B O 1
ATOM 1404 N N . GLU B 1 53 ? 17.141 20.672 5.777 1 87.62 53 GLU B N 1
ATOM 1405 C CA . GLU B 1 53 ? 17.031 19.516 6.648 1 87.62 53 GLU B CA 1
ATOM 1406 C C . GLU B 1 53 ? 15.852 19.641 7.609 1 87.62 53 GLU B C 1
ATOM 1408 O O . GLU B 1 53 ? 15.641 20.719 8.188 1 87.62 53 GLU B O 1
ATOM 1413 N N . VAL B 1 54 ? 15.078 18.625 7.691 1 86.44 54 VAL B N 1
ATOM 1414 C CA . VAL B 1 54 ? 13.922 18.578 8.578 1 86.44 54 VAL B CA 1
ATOM 1415 C C . VAL B 1 54 ? 14.164 17.562 9.688 1 86.44 54 VAL B C 1
ATOM 1417 O O . VAL B 1 54 ? 14.672 16.469 9.438 1 86.44 54 VAL B O 1
ATOM 1420 N N . LYS B 1 55 ? 13.844 17.969 10.883 1 86.5 55 LYS B N 1
ATOM 1421 C CA . LYS B 1 55 ? 13.969 17.016 11.992 1 86.5 55 LYS B CA 1
ATOM 1422 C C . LYS B 1 55 ? 12.641 16.328 12.281 1 86.5 55 LYS B C 1
ATOM 1424 O O . LYS B 1 55 ? 12.602 15.148 12.625 1 86.5 55 LYS B O 1
ATOM 1429 N N . PHE B 1 56 ? 11.602 17.156 12.148 1 87.75 56 PHE B N 1
ATOM 1430 C CA . PHE B 1 56 ? 10.258 16.625 12.375 1 87.75 56 PHE B CA 1
ATOM 1431 C C . PHE B 1 56 ? 9.211 17.516 11.734 1 87.75 56 PHE B C 1
ATOM 1433 O O . PHE B 1 56 ? 9.5 18.641 11.344 1 87.75 56 PHE B O 1
ATOM 1440 N N . LEU B 1 57 ? 8.008 16.891 11.492 1 84.5 57 LEU B N 1
ATOM 1441 C CA . LEU B 1 57 ? 6.789 17.641 11.188 1 84.5 57 LEU B CA 1
ATOM 1442 C C . LEU B 1 57 ? 5.828 17.625 12.367 1 84.5 57 LEU B C 1
ATOM 1444 O O . LEU B 1 57 ? 5.859 16.703 13.188 1 84.5 57 LEU B O 1
ATOM 1448 N N . GLU B 1 58 ? 5.152 18.672 12.492 1 85.62 58 GLU B N 1
ATOM 1449 C CA . GLU B 1 58 ? 4.16 18.75 13.562 1 85.62 58 GLU B CA 1
ATOM 1450 C C . GLU B 1 58 ? 2.756 18.938 12.992 1 85.62 58 GLU B C 1
ATOM 1452 O O . GLU B 1 58 ? 2.514 19.875 12.234 1 85.62 58 GLU B O 1
ATOM 1457 N N . TYR B 1 59 ? 1.827 18.078 13.406 1 85.06 59 TYR B N 1
ATOM 1458 C CA . TYR B 1 59 ? 0.447 18.109 12.938 1 85.06 59 TYR B CA 1
ATOM 1459 C C . TYR B 1 59 ? -0.509 18.438 14.078 1 85.06 59 TYR B C 1
ATOM 1461 O O . TYR B 1 59 ? -0.458 17.797 15.141 1 85.06 59 TYR B O 1
ATOM 1469 N N . GLU B 1 60 ? -1.146 19.547 13.891 1 78 60 GLU B N 1
ATOM 1470 C CA . GLU B 1 60 ? -2.219 19.938 14.797 1 78 60 GLU B CA 1
ATOM 1471 C C . GLU B 1 60 ? -3.559 20 14.07 1 78 60 GLU B C 1
ATOM 1473 O O . GLU B 1 60 ? -3.613 20.328 12.883 1 78 60 GLU B O 1
ATOM 1478 N N . SER B 1 61 ? -4.586 19.359 14.688 1 70 61 SER B N 1
ATOM 1479 C CA . SER B 1 61 ? -5.867 19.391 13.992 1 70 61 SER B CA 1
ATOM 1480 C C . SER B 1 61 ? -7.027 19.547 14.969 1 70 61 SER B C 1
ATOM 1482 O O . SER B 1 61 ? -6.883 19.266 16.172 1 70 61 SER B O 1
ATOM 1484 N N . TYR B 1 62 ? -7.988 20.266 14.352 1 81.88 62 TYR B N 1
ATOM 1485 C CA . TYR B 1 62 ? -9.297 20.156 14.992 1 81.88 62 TYR B CA 1
ATOM 1486 C C . TYR B 1 62 ? -9.93 18.797 14.68 1 81.88 62 TYR B C 1
ATOM 1488 O O . TYR B 1 62 ? -10.383 18.562 13.555 1 81.88 62 TYR B O 1
ATOM 1496 N N . PHE B 1 63 ? -9.875 17.953 15.594 1 86.25 63 PHE B N 1
ATOM 1497 C CA . PHE B 1 63 ? -10.141 16.531 15.391 1 86.25 63 PHE B CA 1
ATOM 1498 C C . PHE B 1 63 ? -11.508 16.328 14.742 1 86.25 63 PHE B C 1
ATOM 1500 O O . PHE B 1 63 ? -11.633 15.57 13.781 1 86.25 63 PHE B O 1
ATOM 1507 N N . ALA B 1 64 ? -12.508 17.094 15.227 1 86.38 64 ALA B N 1
ATOM 1508 C CA . ALA B 1 64 ? -13.859 16.922 14.688 1 86.38 64 ALA B CA 1
ATOM 1509 C C . ALA B 1 64 ? -13.922 17.328 13.219 1 86.38 64 ALA B C 1
ATOM 1511 O O . ALA B 1 64 ? -14.547 16.641 12.406 1 86.38 64 ALA B O 1
ATOM 1512 N N . MET B 1 65 ? -13.242 18.391 12.859 1 89.75 65 MET B N 1
ATOM 1513 C CA . MET B 1 65 ? -13.234 18.859 11.477 1 89.75 65 MET B CA 1
ATOM 1514 C C . MET B 1 65 ? -12.445 17.906 10.578 1 89.75 65 MET B C 1
ATOM 1516 O O . MET B 1 65 ? -12.875 17.594 9.469 1 89.75 65 MET B O 1
ATOM 1520 N N . ALA B 1 66 ? -11.344 17.438 11.086 1 92.12 66 ALA B N 1
ATOM 1521 C CA . ALA B 1 66 ? -10.5 16.516 10.312 1 92.12 66 ALA B CA 1
ATOM 1522 C C . ALA B 1 66 ? -11.242 15.227 10 1 92.12 66 ALA B C 1
ATOM 1524 O O . ALA B 1 66 ? -11.227 14.75 8.859 1 92.12 66 ALA B O 1
ATOM 1525 N N . LEU B 1 67 ? -11.938 14.703 10.961 1 94.44 67 LEU B N 1
ATOM 1526 C CA . LEU B 1 67 ? -12.688 13.469 10.758 1 94.44 67 LEU B CA 1
ATOM 1527 C C . LEU B 1 67 ? -13.828 13.688 9.766 1 94.44 67 LEU B C 1
ATOM 1529 O O . LEU B 1 67 ? -14.117 12.812 8.945 1 94.44 67 LEU B O 1
ATOM 1533 N N . SER B 1 68 ? -14.453 14.852 9.898 1 93.81 68 SER B N 1
ATOM 1534 C CA . SER B 1 68 ? -15.523 15.18 8.953 1 93.81 68 SER B CA 1
ATOM 1535 C C . SER B 1 68 ? -15 15.242 7.523 1 93.81 68 SER B C 1
ATOM 1537 O O . SER B 1 68 ? -15.648 14.758 6.598 1 93.81 68 SER B O 1
ATOM 1539 N N . GLU B 1 69 ? -13.844 15.82 7.324 1 95 69 GLU B N 1
ATOM 1540 C CA . GLU B 1 69 ? -13.227 15.914 6 1 95 69 GLU B CA 1
ATOM 1541 C C . GLU B 1 69 ? -12.867 14.531 5.461 1 95 69 GLU B C 1
ATOM 1543 O O . GLU B 1 69 ? -13.016 14.266 4.266 1 95 69 GLU B O 1
ATOM 1548 N N . LEU B 1 70 ? -12.414 13.648 6.309 1 96.88 70 LEU B N 1
ATOM 1549 C CA . LEU B 1 70 ? -12.078 12.297 5.883 1 96.88 70 LEU B CA 1
ATOM 1550 C C . LEU B 1 70 ? -13.328 11.531 5.461 1 96.88 70 LEU B C 1
ATOM 1552 O O . LEU B 1 70 ? -13.289 10.758 4.5 1 96.88 70 LEU B O 1
ATOM 1556 N N . ARG B 1 71 ? -14.375 11.797 6.145 1 95.94 71 ARG B N 1
ATOM 1557 C CA . ARG B 1 71 ? -15.633 11.156 5.785 1 95.94 71 ARG B CA 1
ATOM 1558 C C . ARG B 1 71 ? -16.125 11.625 4.418 1 95.94 71 ARG B C 1
ATOM 1560 O O . ARG B 1 71 ? -16.594 10.828 3.609 1 95.94 71 ARG B O 1
ATOM 1567 N N . LYS B 1 72 ? -16 12.906 4.195 1 97.06 72 LYS B N 1
ATOM 1568 C CA . LYS B 1 72 ? -16.375 13.445 2.893 1 97.06 72 LYS B CA 1
ATOM 1569 C C . LYS B 1 72 ? -15.508 12.859 1.783 1 97.06 72 LYS B C 1
ATOM 1571 O O . LYS B 1 72 ? -16.016 12.531 0.705 1 97.06 72 LYS B O 1
ATOM 1576 N N . LEU B 1 73 ? -14.273 12.75 2.078 1 98.06 73 LEU B N 1
ATOM 1577 C CA . LEU B 1 73 ? -13.344 12.172 1.114 1 98.06 73 LEU B CA 1
ATOM 1578 C C . LEU B 1 73 ? -13.734 10.734 0.778 1 98.06 73 LEU B C 1
ATOM 1580 O O . LEU B 1 73 ? -13.742 10.344 -0.392 1 98.06 73 LEU B O 1
ATOM 1584 N N . ALA B 1 74 ? -14.094 9.977 1.768 1 97.94 74 ALA B N 1
ATOM 1585 C CA . ALA B 1 74 ? -14.5 8.594 1.554 1 97.94 74 ALA B CA 1
ATOM 1586 C C . ALA B 1 74 ? -15.758 8.516 0.701 1 97.94 74 ALA B C 1
ATOM 1588 O O . ALA B 1 74 ? -15.883 7.641 -0.159 1 97.94 74 ALA B O 1
ATOM 1589 N N . GLU B 1 75 ? -16.656 9.414 0.942 1 97.25 75 GLU B N 1
ATOM 1590 C CA . GLU B 1 75 ? -17.875 9.469 0.146 1 97.25 75 GLU B CA 1
ATOM 1591 C C . GLU B 1 75 ? -17.562 9.773 -1.317 1 97.25 75 GLU B C 1
ATOM 1593 O O . GLU B 1 75 ? -18.156 9.188 -2.219 1 97.25 75 GLU B O 1
ATOM 1598 N N . GLU B 1 76 ? -16.688 10.703 -1.529 1 98.12 76 GLU B N 1
ATOM 1599 C CA . GLU B 1 76 ? -16.266 11.016 -2.889 1 98.12 76 GLU B CA 1
ATOM 1600 C C . GLU B 1 76 ? -15.633 9.805 -3.568 1 98.12 76 GLU B C 1
ATOM 1602 O O . GLU B 1 76 ? -15.922 9.516 -4.73 1 98.12 76 GLU B O 1
ATOM 1607 N N . ILE B 1 77 ? -14.812 9.102 -2.861 1 98.56 77 ILE B N 1
ATOM 1608 C CA . ILE B 1 77 ? -14.156 7.906 -3.393 1 98.56 77 ILE B CA 1
ATOM 1609 C C . ILE B 1 77 ? -15.211 6.883 -3.811 1 98.56 77 ILE B C 1
ATOM 1611 O O . ILE B 1 77 ? -15.164 6.348 -4.918 1 98.56 77 ILE B O 1
ATOM 1615 N N . ARG B 1 78 ? -16.156 6.664 -2.988 1 97.94 78 ARG B N 1
ATOM 1616 C CA . ARG B 1 78 ? -17.156 5.637 -3.23 1 97.94 78 ARG B CA 1
ATOM 1617 C C . ARG B 1 78 ? -18.094 6.039 -4.375 1 97.94 78 ARG B C 1
ATOM 1619 O O . ARG B 1 78 ? -18.734 5.188 -4.977 1 97.94 78 ARG B O 1
ATOM 1626 N N . SER B 1 79 ? -18.172 7.316 -4.613 1 98.19 79 SER B N 1
ATOM 1627 C CA . SER B 1 79 ? -18.984 7.773 -5.734 1 98.19 79 SER B CA 1
ATOM 1628 C C . SER B 1 79 ? -18.297 7.477 -7.066 1 98.19 79 SER B C 1
ATOM 1630 O O . SER B 1 79 ? -18.953 7.441 -8.109 1 98.19 79 SER B O 1
ATOM 1632 N N . HIS B 1 80 ? -16.969 7.203 -7.035 1 98.19 80 HIS B N 1
ATOM 1633 C CA . HIS B 1 80 ? -16.219 7.031 -8.273 1 98.19 80 HIS B CA 1
ATOM 1634 C C . HIS B 1 80 ? -15.789 5.578 -8.461 1 98.19 80 HIS B C 1
ATOM 1636 O O . HIS B 1 80 ? -15.57 5.133 -9.594 1 98.19 80 HIS B O 1
ATOM 1642 N N . TRP B 1 81 ? -15.633 4.836 -7.375 1 98.44 81 TRP B N 1
ATOM 1643 C CA . TRP B 1 81 ? -15.125 3.471 -7.441 1 98.44 81 TRP B CA 1
ATOM 1644 C C . TRP B 1 81 ? -15.945 2.537 -6.559 1 98.44 81 TRP B C 1
ATOM 1646 O O . TRP B 1 81 ? -16.406 2.934 -5.484 1 98.44 81 TRP B O 1
ATOM 1656 N N . LYS B 1 82 ? -16.062 1.314 -6.957 1 97.44 82 LYS B N 1
ATOM 1657 C CA . LYS B 1 82 ? -16.625 0.267 -6.109 1 97.44 82 LYS B CA 1
ATOM 1658 C C . LYS B 1 82 ? -15.562 -0.309 -5.176 1 97.44 82 LYS B C 1
ATOM 1660 O O . LYS B 1 82 ? -14.898 -1.29 -5.512 1 97.44 82 LYS B O 1
ATOM 16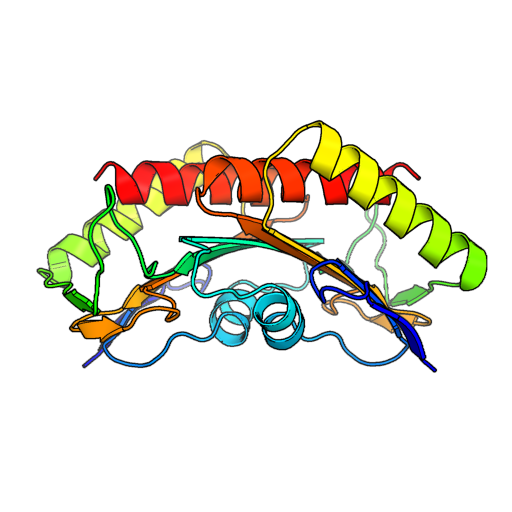65 N N . VAL B 1 83 ? -15.484 0.242 -4.004 1 98.19 83 VAL B N 1
ATOM 1666 C CA . VAL B 1 83 ? -14.492 -0.205 -3.027 1 98.19 83 VAL B CA 1
ATOM 1667 C C . VAL B 1 83 ? -15.195 -0.859 -1.842 1 98.19 83 VAL B C 1
ATOM 1669 O O . VAL B 1 83 ? -16.375 -0.592 -1.586 1 98.19 83 VAL B O 1
ATOM 1672 N N . GLU B 1 84 ? -14.547 -1.686 -1.165 1 97.56 84 GLU B N 1
ATOM 1673 C CA . GLU B 1 84 ? -15.117 -2.408 -0.032 1 97.56 84 GLU B CA 1
ATOM 1674 C C . GLU B 1 84 ? -14.781 -1.717 1.287 1 97.56 84 GLU B C 1
ATOM 1676 O O . GLU B 1 84 ? -15.656 -1.541 2.141 1 97.56 84 GLU B O 1
ATOM 1681 N N . GLY B 1 85 ? -13.555 -1.403 1.486 1 98.38 85 GLY B N 1
ATOM 1682 C CA . GLY B 1 85 ? -13.125 -0.731 2.703 1 98.38 85 GLY B CA 1
ATOM 1683 C C . GLY B 1 85 ? -12.211 0.445 2.441 1 98.38 85 GLY B C 1
ATOM 1684 O O . GLY B 1 85 ? -11.422 0.428 1.488 1 98.38 85 GLY B O 1
ATOM 1685 N N . ILE B 1 86 ? -12.312 1.481 3.248 1 98.81 86 ILE B N 1
ATOM 1686 C CA . ILE B 1 86 ? -11.422 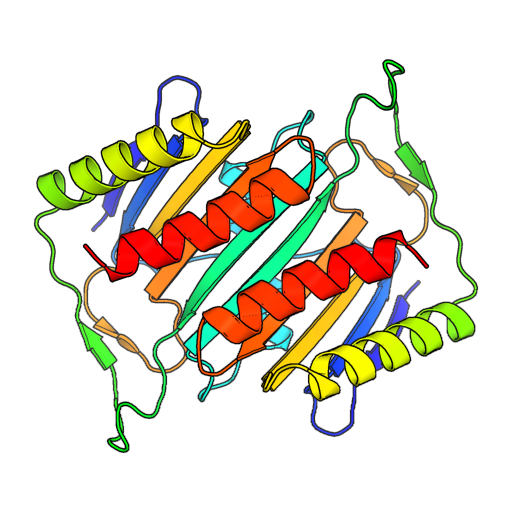2.641 3.246 1 98.81 86 ILE B CA 1
ATOM 1687 C C . ILE B 1 86 ? -10.938 2.922 4.668 1 98.81 86 ILE B C 1
ATOM 1689 O O . ILE B 1 86 ? -11.75 3.064 5.59 1 98.81 86 ILE B O 1
ATOM 1693 N N . SER B 1 87 ? -9.664 2.943 4.867 1 98.88 87 SER B N 1
ATOM 1694 C CA . SER B 1 87 ? -9.062 3.268 6.156 1 98.88 87 SER B CA 1
ATOM 1695 C C . SER B 1 87 ? -7.992 4.344 6.008 1 98.88 87 SER B C 1
ATOM 1697 O O . SER B 1 87 ? -7.125 4.25 5.137 1 98.88 87 SER B O 1
ATOM 1699 N N . ILE B 1 88 ? -8.094 5.398 6.777 1 98.75 88 ILE B N 1
ATOM 1700 C CA . ILE B 1 88 ? -7.129 6.492 6.77 1 98.75 88 ILE B CA 1
ATOM 1701 C C . ILE B 1 88 ? -6.691 6.805 8.195 1 98.75 88 ILE B C 1
ATOM 1703 O O . ILE B 1 88 ? -7.52 7.137 9.047 1 98.75 88 ILE B O 1
ATOM 1707 N N . TRP B 1 89 ? -5.453 6.695 8.445 1 98.38 89 TRP B N 1
ATOM 1708 C CA . TRP B 1 89 ? -4.848 6.973 9.742 1 98.38 89 TRP B CA 1
ATOM 1709 C C . TRP B 1 89 ? -3.803 8.078 9.633 1 98.38 89 TRP B C 1
ATOM 1711 O O . TRP B 1 89 ? -2.939 8.039 8.75 1 98.38 89 TRP B O 1
ATOM 1721 N N . HIS B 1 90 ? -3.902 8.977 10.469 1 97 90 HIS B N 1
ATOM 1722 C CA . HIS B 1 90 ? -3.01 10.125 10.438 1 97 90 HIS B CA 1
ATOM 1723 C C . HIS B 1 90 ? -2.441 10.414 11.828 1 97 90 HIS B C 1
ATOM 1725 O O . HIS B 1 90 ? -3.174 10.391 12.82 1 97 90 HIS B O 1
ATOM 1731 N N . ARG B 1 91 ? -1.187 10.656 11.867 1 95.75 91 ARG B N 1
ATOM 1732 C CA . ARG B 1 91 ? -0.503 10.961 13.125 1 95.75 91 ARG B CA 1
ATOM 1733 C C . ARG B 1 91 ? -0.779 12.391 13.57 1 95.75 91 ARG B C 1
ATOM 1735 O O . ARG B 1 91 ? -0.925 13.289 12.734 1 95.75 91 ARG B O 1
ATOM 1742 N N . LEU B 1 92 ? -0.812 12.508 14.828 1 93.31 92 LEU B N 1
ATOM 1743 C CA . LEU B 1 92 ? -0.858 13.82 15.469 1 93.31 92 LEU B CA 1
ATOM 1744 C C . LEU B 1 92 ? 0.458 14.125 16.172 1 93.31 92 LEU B C 1
ATOM 1746 O O . LEU B 1 92 ? 1.21 13.211 16.516 1 93.31 92 LEU B O 1
ATOM 1750 N N . GLY B 1 93 ? 0.708 15.398 16.391 1 92.94 93 GLY B N 1
ATOM 1751 C CA . GLY B 1 93 ? 1.915 15.812 17.078 1 92.94 93 GLY B CA 1
ATOM 1752 C C . GLY B 1 93 ? 3.158 15.734 16.219 1 92.94 93 GLY B C 1
ATOM 1753 O O . GLY B 1 93 ? 3.094 15.953 15.008 1 92.94 93 GLY B O 1
ATOM 1754 N N . ARG B 1 94 ? 4.293 15.469 16.859 1 93.69 94 ARG B N 1
ATOM 1755 C CA . ARG B 1 94 ? 5.574 15.461 16.172 1 93.69 94 ARG B CA 1
ATOM 1756 C C . ARG B 1 94 ? 5.832 14.102 15.516 1 93.69 94 ARG B C 1
ATOM 1758 O O . ARG B 1 94 ? 5.672 13.062 16.156 1 93.69 94 ARG B O 1
ATOM 1765 N N . VAL B 1 95 ? 6.148 14.188 14.281 1 95.19 95 VAL B N 1
ATOM 1766 C CA . VAL B 1 95 ? 6.523 13.00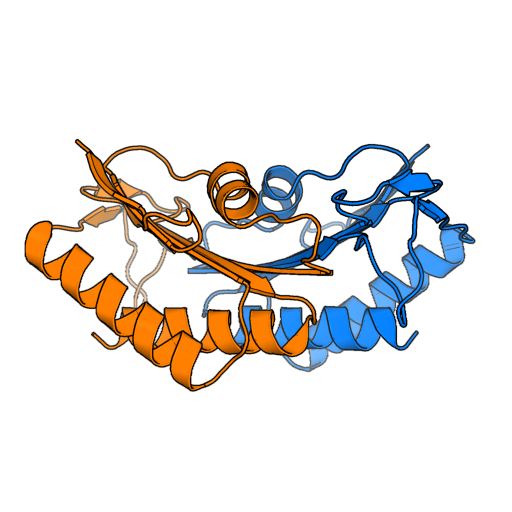8 13.523 1 95.19 95 VAL B CA 1
ATOM 1767 C C . VAL B 1 95 ? 7.957 13.148 13.016 1 95.19 95 VAL B C 1
ATOM 1769 O O . VAL B 1 95 ? 8.242 14.016 12.188 1 95.19 95 VAL B O 1
ATOM 1772 N N . GLY B 1 96 ? 8.836 12.289 13.43 1 94.75 96 GLY B N 1
ATOM 1773 C CA . GLY B 1 96 ? 10.25 12.383 13.102 1 94.75 96 GLY B CA 1
ATOM 1774 C C . GLY B 1 96 ? 10.57 11.922 11.695 1 94.75 96 GLY B C 1
ATOM 1775 O O . GLY B 1 96 ? 9.734 11.305 11.031 1 94.75 96 GLY B O 1
ATOM 1776 N N . VAL B 1 97 ? 11.789 12.258 11.234 1 94.19 97 VAL B N 1
ATOM 1777 C CA . VAL B 1 97 ? 12.273 11.828 9.93 1 94.19 97 VAL B CA 1
ATOM 1778 C C . VAL B 1 97 ? 12.227 10.305 9.828 1 94.19 97 VAL B C 1
ATOM 1780 O O . VAL B 1 97 ? 12.641 9.602 10.758 1 94.19 97 VAL B O 1
ATOM 1783 N N . GLY B 1 98 ? 11.695 9.852 8.727 1 94 98 GLY B N 1
ATOM 1784 C CA . GLY B 1 98 ? 11.625 8.414 8.5 1 94 98 GLY B CA 1
ATOM 1785 C C . GLY B 1 98 ? 10.375 7.777 9.07 1 94 98 GLY B C 1
ATOM 1786 O O . GLY B 1 98 ? 10.109 6.598 8.844 1 94 98 GLY B O 1
ATOM 1787 N N . GLU B 1 99 ? 9.617 8.547 9.812 1 95.81 99 GLU B N 1
ATOM 1788 C CA . GLU B 1 99 ? 8.406 8.008 10.414 1 95.81 99 GLU B CA 1
ATOM 1789 C C . GLU B 1 99 ? 7.195 8.242 9.516 1 95.81 99 GLU B C 1
ATOM 1791 O O . GLU B 1 99 ? 7.137 9.234 8.781 1 95.81 99 GLU B O 1
ATOM 1796 N N . ILE B 1 100 ? 6.262 7.34 9.625 1 97.5 100 ILE B N 1
ATOM 1797 C CA . ILE B 1 100 ? 5.031 7.434 8.844 1 97.5 100 ILE B CA 1
ATOM 1798 C C . ILE B 1 100 ? 4.094 8.461 9.477 1 97.5 100 ILE B C 1
ATOM 1800 O O . ILE B 1 100 ? 3.807 8.383 10.68 1 97.5 100 ILE B O 1
ATOM 1804 N N . SER B 1 101 ? 3.617 9.398 8.695 1 96.81 101 SER B N 1
ATOM 1805 C CA . SER B 1 101 ? 2.689 10.422 9.172 1 96.81 101 SER B CA 1
ATOM 1806 C C . SER B 1 101 ? 1.251 10.086 8.789 1 96.81 101 SER B C 1
ATOM 1808 O O . SER B 1 101 ? 0.31 10.516 9.461 1 96.81 101 SER B O 1
ATOM 1810 N N . VAL B 1 102 ? 1.062 9.305 7.746 1 98.19 102 VAL B N 1
ATOM 1811 C CA . VAL B 1 102 ? -0.274 8.945 7.289 1 98.19 102 VAL B CA 1
ATOM 1812 C C . VAL B 1 102 ? -0.234 7.574 6.613 1 98.19 102 VAL B C 1
ATOM 1814 O O . VAL B 1 102 ? 0.729 7.25 5.914 1 98.19 102 VAL B O 1
ATOM 1817 N N . VAL B 1 103 ? -1.215 6.754 6.82 1 98.81 103 VAL B N 1
ATOM 1818 C CA . VAL B 1 103 ? -1.44 5.504 6.105 1 98.81 103 VAL B CA 1
ATOM 1819 C C . VAL B 1 103 ? -2.865 5.469 5.559 1 98.81 103 VAL B C 1
ATOM 1821 O O . VAL B 1 103 ? -3.818 5.781 6.273 1 98.81 103 VAL B O 1
ATOM 1824 N N . ILE B 1 104 ? -2.979 5.184 4.324 1 98.88 104 ILE B N 1
ATOM 1825 C CA . ILE B 1 104 ? -4.254 4.938 3.662 1 98.88 104 ILE B CA 1
ATOM 1826 C C . ILE B 1 104 ? -4.301 3.502 3.148 1 98.88 104 ILE B C 1
ATOM 1828 O O . ILE B 1 104 ? -3.32 3 2.598 1 98.88 104 ILE B O 1
ATOM 1832 N N . ALA B 1 105 ? -5.391 2.855 3.348 1 98.94 105 ALA B N 1
ATOM 1833 C CA . ALA B 1 105 ? -5.633 1.546 2.744 1 98.94 105 ALA B CA 1
ATOM 1834 C C . ALA B 1 105 ? -7.031 1.468 2.139 1 98.94 105 ALA B C 1
ATOM 1836 O O . ALA B 1 105 ? -8.008 1.903 2.756 1 98.94 105 ALA B O 1
ATOM 1837 N N . VAL B 1 106 ? -7.125 0.95 0.979 1 98.88 106 VAL B N 1
ATOM 1838 C CA . VAL B 1 106 ? -8.398 0.759 0.287 1 98.88 106 VAL B CA 1
ATOM 1839 C C . VAL B 1 106 ? -8.492 -0.675 -0.23 1 98.88 106 VAL B C 1
ATOM 1841 O O . VAL B 1 106 ? -7.547 -1.188 -0.834 1 98.88 106 VAL B O 1
ATOM 1844 N N . SER B 1 107 ? -9.594 -1.324 0.019 1 98.75 107 SER B N 1
ATOM 1845 C CA . SER B 1 107 ? -9.8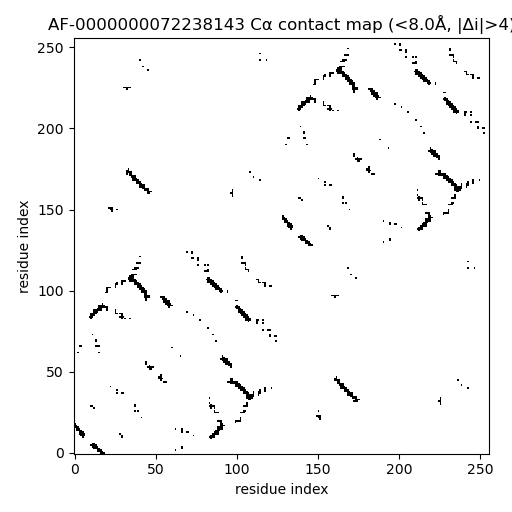05 -2.678 -0.482 1 98.75 107 SER B CA 1
ATOM 1846 C C . SER B 1 107 ? -10.93 -2.715 -1.518 1 98.75 107 SER B C 1
ATOM 1848 O O . SER B 1 107 ? -11.852 -1.903 -1.466 1 98.75 107 SER B O 1
ATOM 1850 N N . SER B 1 108 ? -10.828 -3.592 -2.422 1 98.44 108 SER B N 1
ATOM 1851 C CA . SER B 1 108 ? -11.828 -3.834 -3.455 1 98.44 108 SER B CA 1
ATOM 1852 C C . SER B 1 108 ? -11.719 -5.25 -4.008 1 98.44 108 SER B C 1
ATOM 1854 O O . SER B 1 108 ? -10.773 -5.977 -3.686 1 98.44 108 SER B O 1
ATOM 1856 N N . VAL B 1 109 ? -12.695 -5.59 -4.754 1 96.56 109 VAL B N 1
ATOM 1857 C CA . VAL B 1 109 ? -12.695 -6.902 -5.387 1 96.56 109 VAL B CA 1
ATOM 1858 C C . VAL B 1 109 ? -11.586 -6.973 -6.434 1 96.56 109 VAL B C 1
ATOM 1860 O O . VAL B 1 109 ? -10.859 -7.965 -6.512 1 96.56 109 VAL B O 1
ATOM 1863 N N . HIS B 1 110 ? -11.406 -5.902 -7.18 1 96 110 HIS B N 1
ATOM 1864 C CA . HIS B 1 110 ? -10.414 -5.875 -8.242 1 96 110 HIS B CA 1
ATOM 1865 C C . HIS B 1 110 ? -9.328 -4.836 -7.961 1 96 110 HIS B C 1
ATOM 1867 O O . HIS B 1 110 ? -9.594 -3.828 -7.301 1 96 110 HIS B O 1
ATOM 1873 N N . ARG B 1 111 ? -8.148 -5.121 -8.523 1 97.81 111 ARG B N 1
ATOM 1874 C CA . ARG B 1 111 ? -6.965 -4.344 -8.156 1 97.81 111 ARG B CA 1
ATOM 1875 C C . ARG B 1 111 ? -7.082 -2.904 -8.648 1 97.81 111 ARG B C 1
ATOM 1877 O O . ARG B 1 111 ? -6.645 -1.975 -7.965 1 97.81 111 ARG B O 1
ATOM 1884 N N . LYS B 1 112 ? -7.707 -2.686 -9.781 1 97.94 112 LYS B N 1
ATOM 1885 C CA . LYS B 1 112 ? -7.742 -1.36 -10.398 1 97.94 112 LYS B CA 1
ATOM 1886 C C . LYS B 1 112 ? -8.438 -0.352 -9.484 1 97.94 112 LYS B C 1
ATOM 1888 O O . LYS B 1 112 ? -7.91 0.736 -9.242 1 97.94 112 LYS B O 1
ATOM 1893 N N . GLU B 1 113 ? -9.609 -0.699 -8.984 1 98.56 113 GLU B N 1
ATOM 1894 C CA . GLU B 1 113 ? -10.391 0.199 -8.141 1 98.56 113 GLU B CA 1
ATOM 1895 C C . GLU B 1 113 ? -9.617 0.583 -6.879 1 98.56 113 GLU B C 1
ATOM 1897 O O . GLU B 1 113 ? -9.586 1.755 -6.5 1 98.56 113 GLU B O 1
ATOM 1902 N N . ALA B 1 114 ? -9.008 -0.391 -6.227 1 98.81 114 ALA B N 1
ATOM 1903 C CA . ALA B 1 114 ? -8.258 -0.122 -5.004 1 98.81 114 ALA B CA 1
ATOM 1904 C C . ALA B 1 114 ? -7.098 0.831 -5.27 1 98.81 114 ALA B C 1
ATOM 1906 O O . ALA B 1 114 ? -6.879 1.782 -4.516 1 98.81 114 ALA B O 1
ATOM 1907 N N . LEU B 1 115 ? -6.387 0.593 -6.383 1 98.81 115 LEU B N 1
ATOM 1908 C CA . LEU B 1 115 ? -5.199 1.373 -6.711 1 98.81 115 LEU B CA 1
ATOM 1909 C C . LEU B 1 115 ? -5.57 2.809 -7.07 1 98.81 115 LEU B C 1
ATOM 1911 O O . LEU B 1 115 ? -4.977 3.756 -6.555 1 98.81 115 LEU B O 1
ATOM 1915 N N . GLU B 1 116 ? -6.547 2.961 -7.855 1 98.81 116 GLU B N 1
ATOM 1916 C CA . GLU B 1 116 ? -6.965 4.293 -8.281 1 98.81 116 GLU B CA 1
ATOM 1917 C C . GLU B 1 116 ? -7.574 5.078 -7.121 1 98.81 116 GLU B C 1
ATOM 1919 O O . GLU B 1 116 ? -7.309 6.27 -6.965 1 98.81 116 GLU B O 1
ATOM 1924 N N . ALA B 1 117 ? -8.383 4.438 -6.367 1 98.88 117 ALA B N 1
ATOM 1925 C CA . ALA B 1 117 ? -9.016 5.086 -5.215 1 98.88 117 ALA B CA 1
ATOM 1926 C C . ALA B 1 117 ? -7.965 5.527 -4.199 1 98.88 117 ALA B C 1
ATOM 1928 O O . ALA B 1 117 ? -8.055 6.629 -3.65 1 98.88 117 ALA B O 1
ATOM 1929 N N . CYS B 1 118 ? -6.984 4.711 -3.916 1 98.88 118 CYS B N 1
ATOM 1930 C CA . CYS B 1 118 ? -5.91 5.055 -2.988 1 98.88 118 CYS B CA 1
ATOM 1931 C C . CYS B 1 118 ? -5.125 6.262 -3.486 1 98.88 118 CYS B C 1
ATOM 1933 O O . CYS B 1 118 ? -4.824 7.172 -2.713 1 98.88 118 CYS B O 1
ATOM 1935 N N . HIS B 1 119 ? -4.82 6.227 -4.828 1 98.75 119 HIS B N 1
ATOM 1936 C CA . HIS B 1 119 ? -4.137 7.352 -5.453 1 98.75 119 HIS B CA 1
ATOM 1937 C C . HIS B 1 119 ? -4.938 8.641 -5.297 1 98.75 119 HIS B C 1
ATOM 1939 O O . HIS B 1 119 ? -4.406 9.664 -4.859 1 98.75 119 HIS B O 1
ATOM 1945 N N . PHE B 1 120 ? -6.188 8.547 -5.562 1 98.81 120 PHE B N 1
ATOM 1946 C CA . PHE B 1 120 ? -7.066 9.703 -5.441 1 98.81 120 PHE B CA 1
ATOM 1947 C C . PHE B 1 120 ? -7.121 10.195 -3.998 1 98.81 120 PHE B C 1
ATOM 1949 O O . PHE B 1 120 ? -7.074 11.398 -3.742 1 98.81 120 PHE B O 1
ATOM 1956 N N . ALA B 1 121 ? -7.215 9.281 -3.068 1 98.75 121 ALA B N 1
ATOM 1957 C CA . ALA B 1 121 ? -7.352 9.609 -1.65 1 98.75 121 ALA B CA 1
ATOM 1958 C C . ALA B 1 121 ? -6.18 10.453 -1.166 1 98.75 121 ALA B C 1
ATOM 1960 O O . ALA B 1 121 ? -6.375 11.508 -0.552 1 98.75 121 ALA B O 1
ATOM 1961 N N . ILE B 1 122 ? -4.953 10.047 -1.486 1 98.56 122 ILE B N 1
ATOM 1962 C CA . ILE B 1 122 ? -3.799 10.773 -0.969 1 98.56 122 ILE B CA 1
ATOM 1963 C C . ILE B 1 122 ? -3.684 12.125 -1.672 1 98.56 122 ILE B C 1
ATOM 1965 O O . ILE B 1 122 ? -3.314 13.125 -1.052 1 98.56 122 ILE B O 1
ATOM 1969 N N . ASP B 1 123 ? -4.055 12.148 -2.982 1 98.12 123 ASP B N 1
ATOM 1970 C CA . ASP B 1 123 ? -4.023 13.422 -3.699 1 98.12 123 ASP B CA 1
ATOM 1971 C C . ASP B 1 123 ? -4.988 14.43 -3.08 1 98.12 123 ASP B C 1
ATOM 1973 O O . ASP B 1 123 ? -4.633 15.586 -2.859 1 98.12 123 ASP B O 1
ATOM 1977 N N . GLN B 1 124 ? -6.164 13.977 -2.807 1 97.5 124 GLN B N 1
ATOM 1978 C CA . GLN B 1 124 ? -7.18 14.852 -2.23 1 97.5 124 GLN B CA 1
ATOM 1979 C C . GLN B 1 124 ? -6.836 15.219 -0.791 1 97.5 124 GLN B C 1
ATOM 1981 O O . GLN B 1 124 ? -7.07 16.344 -0.362 1 97.5 124 GLN B O 1
ATOM 1986 N N . LEU B 1 125 ? -6.316 14.281 -0.004 1 95.12 125 LEU B N 1
ATOM 1987 C CA . LEU B 1 125 ? -5.941 14.531 1.384 1 95.12 125 LEU B CA 1
ATOM 1988 C C . LEU B 1 125 ? -4.883 15.625 1.473 1 95.12 125 LEU B C 1
ATOM 1990 O O . LEU B 1 125 ? -4.945 16.484 2.355 1 95.12 125 LEU B O 1
ATOM 1994 N N . LYS B 1 126 ? -3.963 15.641 0.51 1 91.19 126 LYS B N 1
ATOM 1995 C CA . LYS B 1 126 ? -2.889 16.625 0.519 1 91.19 126 LYS B CA 1
ATOM 1996 C C . LYS B 1 126 ? -3.377 17.969 -0.002 1 91.19 126 LYS B C 1
ATOM 1998 O O . LYS B 1 126 ? -2.777 19.016 0.29 1 91.19 126 LYS B O 1
ATOM 2003 N N . ALA B 1 127 ? -4.43 17.953 -0.75 1 88.75 127 ALA B N 1
ATOM 2004 C CA . ALA B 1 127 ? -4.965 19.188 -1.344 1 88.75 127 ALA B CA 1
ATOM 2005 C C . ALA B 1 127 ? -5.902 19.891 -0.376 1 88.75 127 ALA B C 1
ATOM 2007 O O . ALA B 1 127 ? -6.238 21.062 -0.575 1 88.75 127 ALA B O 1
ATOM 2008 N N . ARG B 1 128 ? -6.336 19.234 0.608 1 80.81 128 ARG B N 1
ATOM 2009 C CA . ARG B 1 128 ? -7.316 19.797 1.536 1 80.81 128 ARG B CA 1
ATOM 2010 C C . ARG B 1 128 ? -6.633 20.438 2.738 1 80.81 128 ARG B C 1
ATOM 2012 O O . ARG B 1 128 ? -5.516 20.047 3.102 1 80.81 128 ARG B O 1
#

Solvent-accessible surface area (backbone atoms only — not comparable to full-atom values): 12906 Å² total; per-residue (Å²): 107,76,49,73,49,64,44,93,84,49,35,34,38,38,36,40,23,56,60,87,76,51,65,44,60,45,46,57,59,31,62,46,52,65,24,25,14,34,15,33,40,34,37,28,31,30,35,61,56,95,87,37,82,41,68,61,47,76,41,82,74,61,61,71,60,54,52,51,52,51,50,52,50,51,52,54,45,55,74,76,34,77,60,62,13,41,28,41,37,34,47,34,44,76,37,41,51,56,33,63,44,32,40,38,25,19,11,5,56,47,58,65,44,9,45,52,46,39,54,50,48,55,56,50,58,70,72,98,108,76,50,72,49,63,44,93,85,50,36,36,39,39,37,40,24,58,59,87,75,51,66,45,62,45,45,55,59,30,62,46,51,67,24,24,14,34,16,33,40,34,37,26,32,31,35,58,56,96,87,37,81,41,69,59,47,75,44,81,75,60,62,72,60,54,52,52,51,52,50,53,51,51,52,56,44,56,73,76,33,78,59,63,14,44,26,43,36,34,46,33,45,76,36,42,51,54,33,63,44,32,40,38,24,19,11,4,56,47,57,66,44,9,44,52,46,39,54,49,48,55,55,51,58,70,70,99

Sequence (256 aa):
MEHSFISEDGRQVFVLTSDTLSVEKVTESVSASESGAIASFCGITRKYNHGKEVKFLEYESYFAMALSELRKLAEEIRSHWKVEGISIWHRLGRVGVGEISVVIAVSSVHRKEALEACHFAIDQLKARMEHSFISEDGRQVFVLTSDTLSVEKVTESVSASESGAIASFCGITRKYNHGKEVKFLEYESYFAMALSELRKLAEEIRSHWKVEGISIWHRLGRVGVGEISVVIAVSSVHRKEALEACHFAIDQLKAR

pLDDT: mean 94.59, std 5.37, range [70.0, 98.94]

Radius of gyration: 17.75 Å; Cα contacts (8 Å, |Δi|>4): 626; chains: 2; bounding box: 45×46×40 Å